Protein AF-0000000085036639 (afdb_homodimer)

Secondary structure (DSSP, 8-state):
--HHHHHHHHHHT-TT------EEE--SSSHHHHHHHHHHHHTTS--EEEEEGGGS-TT-PPP-TT-EEEEE-TTS-EEEEEEEEEEEEEEGGG--HHHHHHH--TT--HHHHHHHHHHHHHHHHHHTT----TTPEEEEEEEEE--/--HHHHHHHHHHT-TT------EEE--SSSHHHHHHHHHHHHTTS--EEEEEGGGS-TT-PPP-TT-EEEEE-TTS-EEEEEEEEEEEEEEGGG--HHHHHHH--TT--HHHHHHHHHHHHHHHHHHTT----TTPEEEEEEEEE--

Solvent-accessible surface area (backbone atoms only — not comparable to full-atom values): 16048 Å² total; per-residue (Å²): 117,54,59,69,60,50,51,52,56,49,37,69,78,34,74,87,57,77,74,89,71,64,48,73,52,56,51,70,91,45,53,72,44,5,39,52,47,36,50,33,29,65,74,60,48,24,32,31,52,74,48,55,56,86,74,52,55,94,83,53,79,75,88,50,66,70,42,35,33,35,33,13,30,60,85,64,36,64,74,42,42,32,33,29,68,39,68,49,74,40,33,53,74,64,61,45,52,66,52,28,34,32,34,38,50,91,90,28,37,40,69,60,44,50,55,55,46,48,55,51,43,39,52,53,25,45,76,70,72,43,79,65,57,63,65,44,50,26,37,35,36,33,38,43,66,62,128,118,54,60,68,61,49,50,52,55,51,37,70,78,33,74,86,58,78,73,87,71,65,47,74,50,55,50,69,92,46,54,71,43,5,40,52,47,36,50,32,29,65,74,61,50,24,31,31,49,75,48,54,56,86,74,52,56,95,84,54,78,73,86,51,65,71,39,35,35,35,34,14,30,61,86,63,37,67,71,44,40,31,33,29,69,39,69,50,75,40,35,53,75,63,62,46,52,66,53,26,35,33,35,37,50,92,89,29,37,40,70,59,45,50,56,56,47,48,57,50,43,38,51,54,25,46,77,70,73,43,78,66,56,62,64,44,49,25,37,37,36,33,37,44,68,64,129

Structure (mmCIF, N/CA/C/O backbone):
data_AF-0000000085036639-model_v1
#
loop_
_entity.id
_entity.type
_entity.pdbx_description
1 polymer 'ASCH domain-containing protein'
#
loop_
_atom_site.group_PDB
_atom_site.id
_atom_site.type_symbol
_atom_site.label_atom_id
_atom_site.label_alt_id
_atom_site.label_comp_id
_atom_site.label_asym_id
_atom_site.label_entity_id
_atom_site.label_seq_id
_atom_site.pdbx_PDB_ins_code
_atom_site.Cartn_x
_atom_site.Cartn_y
_atom_site.Cartn_z
_atom_site.occupancy
_atom_site.B_iso_or_equiv
_atom_site.auth_seq_id
_atom_site.auth_comp_id
_atom_site.auth_asym_id
_atom_site.auth_atom_id
_atom_site.pdbx_PDB_model_num
ATOM 1 N N . MET A 1 1 ? 19.547 -18.984 -16.328 1 89.81 1 MET A N 1
ATOM 2 C CA . MET A 1 1 ? 19.891 -19.453 -14.984 1 89.81 1 MET A CA 1
ATOM 3 C C . MET A 1 1 ? 18.672 -20.094 -14.312 1 89.81 1 MET A C 1
ATOM 5 O O . MET A 1 1 ? 17.562 -19.594 -14.43 1 89.81 1 MET A O 1
ATOM 9 N N . ASP A 1 2 ? 18.891 -21.203 -13.664 1 95.88 2 ASP A N 1
ATOM 10 C CA . ASP A 1 2 ? 17.734 -21.859 -13.062 1 95.88 2 ASP A CA 1
ATOM 11 C C . ASP A 1 2 ? 17.391 -21.25 -11.703 1 95.88 2 ASP A C 1
ATOM 13 O O . ASP A 1 2 ? 18.219 -20.562 -11.102 1 95.88 2 ASP A O 1
ATOM 17 N N . VAL A 1 3 ? 16.234 -21.516 -11.227 1 98.06 3 VAL A N 1
ATOM 18 C CA . VAL A 1 3 ? 15.672 -20.859 -10.047 1 98.06 3 VAL A CA 1
ATOM 19 C C . VAL A 1 3 ? 16.547 -21.156 -8.828 1 98.06 3 VAL A C 1
ATOM 21 O O . VAL A 1 3 ? 16.859 -20.25 -8.047 1 98.06 3 VAL A O 1
ATOM 24 N N . LYS A 1 4 ? 16.984 -22.344 -8.648 1 97.75 4 LYS A N 1
ATOM 25 C CA . LYS A 1 4 ? 17.812 -22.734 -7.504 1 97.75 4 LYS A CA 1
ATOM 26 C C . LYS A 1 4 ? 19.141 -21.984 -7.492 1 97.75 4 LYS A C 1
ATOM 28 O O . LYS A 1 4 ? 19.562 -21.469 -6.453 1 97.75 4 LYS A O 1
ATOM 33 N N . THR A 1 5 ? 19.766 -22 -8.602 1 97.81 5 THR A N 1
ATOM 34 C CA . THR A 1 5 ? 21.031 -21.266 -8.734 1 97.81 5 THR A CA 1
ATOM 35 C C . THR A 1 5 ? 20.828 -19.781 -8.469 1 97.81 5 THR A C 1
ATOM 37 O O . THR A 1 5 ? 21.641 -19.141 -7.801 1 97.81 5 THR A O 1
ATOM 40 N N . TYR A 1 6 ? 19.766 -19.25 -9.047 1 98.5 6 TYR A N 1
ATOM 41 C CA . TYR A 1 6 ? 19.422 -17.859 -8.828 1 98.5 6 TYR A CA 1
ATOM 42 C C . TYR A 1 6 ? 19.266 -17.547 -7.344 1 98.5 6 TYR A C 1
ATOM 44 O O . TYR A 1 6 ? 19.781 -16.547 -6.848 1 98.5 6 TYR A O 1
ATOM 52 N N . TRP A 1 7 ? 18.547 -18.406 -6.617 1 98.31 7 TRP A N 1
ATOM 53 C CA . TRP A 1 7 ? 18.297 -18.234 -5.191 1 98.31 7 TRP A CA 1
ATOM 54 C C . TRP A 1 7 ? 19.609 -18.25 -4.406 1 98.31 7 TRP A C 1
ATOM 56 O O . TRP A 1 7 ? 19.812 -17.422 -3.521 1 98.31 7 TRP A O 1
ATOM 66 N N . GLN A 1 8 ? 20.469 -19.141 -4.754 1 97.38 8 GLN A N 1
ATOM 67 C CA . GLN A 1 8 ? 21.75 -19.234 -4.066 1 97.38 8 GLN A CA 1
ATOM 68 C C . GLN A 1 8 ? 22.594 -17.984 -4.273 1 97.38 8 GLN A C 1
ATOM 70 O O . GLN A 1 8 ? 23.219 -17.484 -3.334 1 97.38 8 GLN A O 1
ATOM 75 N N . HIS A 1 9 ? 22.609 -17.562 -5.496 1 97.56 9 HIS A N 1
ATOM 76 C CA . HIS A 1 9 ? 23.328 -16.328 -5.793 1 97.56 9 HIS A CA 1
ATOM 77 C C . HIS A 1 9 ? 22.719 -15.148 -5.047 1 97.56 9 HIS A C 1
ATOM 79 O O . HIS A 1 9 ? 23.453 -14.312 -4.504 1 97.56 9 HIS A O 1
ATOM 85 N N . PHE A 1 10 ? 21.453 -15.125 -5.078 1 98.38 10 PHE A N 1
ATOM 86 C CA . PHE A 1 10 ? 20.75 -14.047 -4.395 1 98.38 10 PHE A CA 1
ATOM 87 C C . PHE A 1 10 ? 21.109 -14.023 -2.914 1 98.38 10 PHE A C 1
ATOM 89 O O . PHE A 1 10 ? 21.453 -12.969 -2.371 1 98.38 10 PHE A O 1
ATOM 96 N N . LYS A 1 11 ? 21.016 -15.156 -2.23 1 98 11 LYS A N 1
ATOM 97 C CA . LYS A 1 11 ? 21.328 -15.266 -0.807 1 98 11 LYS A CA 1
ATOM 98 C C . LYS A 1 11 ? 22.766 -14.891 -0.522 1 98 11 LYS A C 1
ATOM 100 O O . LYS A 1 11 ? 23.078 -14.328 0.531 1 98 11 LYS A O 1
ATOM 105 N N . ALA A 1 12 ? 23.641 -15.219 -1.418 1 97.56 12 ALA A N 1
ATOM 106 C CA . ALA A 1 12 ? 25.047 -14.875 -1.241 1 97.56 12 ALA A CA 1
ATOM 107 C C . ALA A 1 12 ? 25.234 -13.367 -1.118 1 97.56 12 ALA A C 1
ATOM 109 O O . ALA A 1 12 ? 26.141 -12.898 -0.423 1 97.56 12 ALA A O 1
ATOM 110 N N . HIS A 1 13 ? 24.375 -12.609 -1.765 1 97.75 13 HIS A N 1
ATOM 111 C CA . HIS A 1 13 ? 24.453 -11.148 -1.735 1 97.75 13 HIS A CA 1
ATOM 112 C C . HIS A 1 13 ? 23.562 -10.57 -0.65 1 97.75 13 HIS A C 1
ATOM 114 O O . HIS A 1 13 ? 23.516 -9.352 -0.467 1 97.75 13 HIS A O 1
ATOM 120 N N . HIS A 1 14 ? 22.844 -11.453 0.025 1 98.25 14 HIS A N 1
ATOM 121 C CA . HIS A 1 14 ? 21.969 -11.078 1.134 1 98.25 14 HIS A CA 1
ATOM 122 C C . HIS A 1 14 ? 22.188 -11.984 2.338 1 98.25 14 HIS A C 1
ATOM 124 O O . HIS A 1 14 ? 21.297 -12.742 2.725 1 98.25 14 HIS A O 1
ATOM 130 N N . PRO A 1 15 ? 23.297 -11.828 2.996 1 97.12 15 PRO A N 1
ATOM 131 C CA . PRO A 1 15 ? 23.672 -12.766 4.062 1 97.12 15 PRO A CA 1
ATOM 132 C C . PRO A 1 15 ? 22.703 -12.734 5.238 1 97.12 15 PRO A C 1
ATOM 134 O O . PRO A 1 15 ? 22.688 -13.656 6.059 1 97.12 15 PRO A O 1
ATOM 137 N N . GLU A 1 16 ? 21.875 -11.688 5.305 1 96.94 16 GLU A N 1
ATOM 138 C CA . GLU A 1 16 ? 20.875 -11.594 6.375 1 96.94 16 GLU A CA 1
ATOM 139 C C . GLU A 1 16 ? 19.766 -12.617 6.176 1 96.94 16 GLU A C 1
ATOM 141 O O . GLU A 1 16 ? 19.016 -12.922 7.117 1 96.94 16 GLU A O 1
ATOM 146 N N . ILE A 1 17 ? 19.609 -13.102 4.969 1 98.06 17 ILE A N 1
ATOM 147 C CA . ILE A 1 17 ? 18.609 -14.117 4.68 1 98.06 17 ILE A CA 1
ATOM 148 C C . ILE A 1 17 ? 19.156 -15.5 5.016 1 98.06 17 ILE A C 1
ATOM 150 O O . ILE A 1 17 ? 20.016 -16.016 4.305 1 98.06 17 ILE A O 1
ATOM 154 N N . THR A 1 18 ? 18.594 -16.094 6.047 1 97.06 18 THR A N 1
ATOM 155 C CA . THR A 1 18 ? 19.172 -17.328 6.543 1 97.06 18 THR A CA 1
ATOM 156 C C . THR A 1 18 ? 18.297 -18.531 6.172 1 97.06 18 THR A C 1
ATOM 158 O O . THR A 1 18 ? 18.75 -19.672 6.246 1 97.06 18 THR A O 1
ATOM 161 N N . THR A 1 19 ? 17.078 -18.266 5.84 1 97.88 19 THR A N 1
ATOM 162 C CA . THR A 1 19 ? 16.172 -19.359 5.484 1 97.88 19 THR A CA 1
ATOM 163 C C . THR A 1 19 ? 16.516 -19.906 4.102 1 97.88 19 THR A C 1
ATOM 165 O O . THR A 1 19 ? 17.016 -19.188 3.242 1 97.88 19 THR A O 1
ATOM 168 N N . ASP A 1 20 ? 16.141 -21.172 3.857 1 96.56 20 ASP A N 1
ATOM 169 C CA . ASP A 1 20 ? 16.266 -21.781 2.535 1 96.56 20 ASP A CA 1
ATOM 170 C C . ASP A 1 20 ? 14.891 -21.906 1.868 1 96.56 20 ASP A C 1
ATOM 172 O O . ASP A 1 20 ? 14.789 -22.406 0.741 1 96.56 20 ASP A O 1
ATOM 176 N N . HIS A 1 21 ? 13.914 -21.469 2.625 1 97.62 21 HIS A N 1
ATOM 177 C CA . HIS A 1 21 ? 12.555 -21.578 2.09 1 97.62 21 HIS A CA 1
ATOM 178 C C . HIS A 1 21 ? 12.258 -20.422 1.138 1 97.62 21 HIS A C 1
ATOM 180 O O . HIS A 1 21 ? 12.562 -19.266 1.437 1 97.62 21 HIS A O 1
ATOM 186 N N . TYR A 1 22 ? 11.758 -20.703 0.004 1 98.25 22 TYR A N 1
ATOM 187 C CA . TYR A 1 22 ? 11.219 -19.766 -0.958 1 98.25 22 TYR A CA 1
ATOM 188 C C . TYR A 1 22 ? 10.102 -20.391 -1.785 1 98.25 22 TYR A C 1
ATOM 190 O O . TYR A 1 22 ? 10.008 -21.625 -1.864 1 98.25 22 TYR A O 1
ATOM 198 N N . ASP A 1 23 ? 9.242 -19.609 -2.279 1 98.06 23 ASP A N 1
ATOM 199 C CA . ASP A 1 23 ? 8.328 -20.016 -3.346 1 98.06 23 ASP A CA 1
ATOM 200 C C . ASP A 1 23 ? 8.719 -19.375 -4.676 1 98.06 23 ASP A C 1
ATOM 202 O O . ASP A 1 23 ? 9.398 -18.359 -4.703 1 98.06 23 ASP A O 1
ATOM 206 N N . ALA A 1 24 ? 8.422 -20.031 -5.77 1 98.5 24 ALA A N 1
ATOM 207 C CA . ALA A 1 24 ? 8.727 -19.516 -7.098 1 98.5 24 ALA A CA 1
ATOM 208 C C . ALA A 1 24 ? 7.527 -19.641 -8.031 1 98.5 24 ALA A C 1
ATOM 210 O O . ALA A 1 24 ? 6.945 -20.719 -8.156 1 98.5 24 ALA A O 1
ATOM 211 N N . TYR A 1 25 ? 7.145 -18.547 -8.609 1 98.19 25 TYR A N 1
ATOM 212 C CA . TYR A 1 25 ? 5.969 -18.578 -9.477 1 98.19 25 TYR A CA 1
ATOM 213 C C . TYR A 1 25 ? 5.93 -17.375 -10.391 1 98.19 25 TYR A C 1
ATOM 215 O O . TYR A 1 25 ? 6.641 -16.391 -10.164 1 98.19 25 TYR A O 1
ATOM 223 N N . ALA A 1 26 ? 5.164 -17.453 -11.469 1 98.06 26 ALA A N 1
ATOM 224 C CA . ALA A 1 26 ? 4.859 -16.344 -12.359 1 98.06 26 ALA A CA 1
ATOM 225 C C . ALA A 1 26 ? 3.439 -15.836 -12.141 1 98.06 26 ALA A C 1
ATOM 227 O O . ALA A 1 26 ? 2.527 -16.625 -11.875 1 98.06 26 ALA A O 1
ATOM 228 N N . PHE A 1 27 ? 3.275 -14.555 -12.242 1 97.56 27 PHE A N 1
ATOM 229 C CA . PHE A 1 27 ? 1.945 -13.961 -12.242 1 97.56 27 PHE A CA 1
ATOM 230 C C . PHE A 1 27 ? 1.32 -14.023 -13.625 1 97.56 27 PHE A C 1
ATOM 232 O O . PHE A 1 27 ? 2.029 -14.148 -14.625 1 97.56 27 PHE A O 1
ATOM 239 N N . GLY A 1 28 ? 0.025 -13.844 -13.648 1 91.25 28 GLY A N 1
ATOM 240 C CA . GLY A 1 28 ? -0.667 -13.703 -14.914 1 91.25 28 GLY A CA 1
ATOM 241 C C . GLY A 1 28 ? -1.209 -15.016 -15.445 1 91.25 28 GLY A C 1
ATOM 242 O O . GLY A 1 28 ? -0.867 -16.094 -14.938 1 91.25 28 GLY A O 1
ATOM 243 N N . SER A 1 29 ? -2.025 -14.945 -16.547 1 86.62 29 SER A N 1
ATOM 244 C CA . SER A 1 29 ? -2.693 -16.109 -17.125 1 86.62 29 SER A CA 1
ATOM 245 C C . SER A 1 29 ? -2.172 -16.406 -18.531 1 86.62 29 SER A C 1
ATOM 247 O O . SER A 1 29 ? -2.643 -17.328 -19.188 1 86.62 29 SER A O 1
ATOM 249 N N . SER A 1 30 ? -1.299 -15.578 -19.016 1 88.62 30 SER A N 1
ATOM 250 C CA . SER A 1 30 ? -0.67 -15.742 -20.328 1 88.62 30 SER A CA 1
ATOM 251 C C . SER A 1 30 ? 0.807 -15.367 -20.281 1 88.62 30 SER A C 1
ATOM 253 O O . SER A 1 30 ? 1.265 -14.742 -19.328 1 88.62 30 SER A O 1
ATOM 255 N N . ASP A 1 31 ? 1.486 -15.742 -21.344 1 90.25 31 ASP A N 1
ATOM 256 C CA . ASP A 1 31 ? 2.902 -15.398 -21.422 1 90.25 31 ASP A CA 1
ATOM 257 C C . ASP A 1 31 ? 3.102 -13.883 -21.406 1 90.25 31 ASP A C 1
ATOM 259 O O . ASP A 1 31 ? 3.98 -13.367 -20.703 1 90.25 31 ASP A O 1
ATOM 263 N N . ALA A 1 32 ? 2.311 -13.281 -22.234 1 90.19 32 ALA A N 1
ATOM 264 C CA . ALA A 1 32 ? 2.434 -11.828 -22.328 1 90.19 32 ALA A CA 1
ATOM 265 C C . ALA A 1 32 ? 2.174 -11.164 -20.984 1 90.19 32 ALA A C 1
ATOM 267 O O . ALA A 1 32 ? 2.904 -10.25 -20.578 1 90.19 32 ALA A O 1
ATOM 268 N N . THR A 1 33 ? 1.268 -11.578 -20.281 1 94.75 33 THR A N 1
ATOM 269 C CA . THR A 1 33 ? 0.946 -10.969 -19 1 94.75 33 THR A CA 1
ATOM 270 C C . THR A 1 33 ? 1.99 -11.336 -17.953 1 94.75 33 THR A C 1
ATOM 272 O O . THR A 1 33 ? 2.289 -10.531 -17.062 1 94.75 33 THR A O 1
ATOM 275 N N . ALA A 1 34 ? 2.523 -12.547 -18.125 1 96.94 34 ALA A N 1
ATOM 276 C CA . ALA A 1 34 ? 3.537 -12.969 -17.156 1 96.94 34 ALA A CA 1
ATOM 277 C C . ALA A 1 34 ? 4.754 -12.055 -17.203 1 96.94 34 ALA A C 1
ATOM 279 O O . ALA A 1 34 ? 5.246 -11.617 -16.156 1 96.94 34 ALA A O 1
ATOM 280 N N . ASP A 1 35 ? 5.266 -11.75 -18.328 1 97.75 35 ASP A N 1
ATOM 281 C CA . ASP A 1 35 ? 6.418 -10.867 -18.5 1 97.75 35 ASP A CA 1
ATOM 282 C C . ASP A 1 35 ? 6.125 -9.469 -17.969 1 97.75 35 ASP A C 1
ATOM 284 O O . ASP A 1 35 ? 6.934 -8.891 -17.25 1 97.75 35 ASP A O 1
ATOM 288 N N . LEU A 1 36 ? 4.992 -8.969 -18.391 1 98 36 LEU A N 1
ATOM 289 C CA . LEU A 1 36 ? 4.605 -7.625 -17.969 1 98 36 LEU A CA 1
ATOM 290 C C . LEU A 1 36 ? 4.5 -7.539 -16.438 1 98 36 LEU A C 1
ATOM 292 O O . LEU A 1 36 ? 5.039 -6.617 -15.828 1 98 36 LEU A O 1
ATOM 296 N N . LEU A 1 37 ? 3.838 -8.484 -15.828 1 98.56 37 LEU A N 1
ATOM 297 C CA . LEU A 1 37 ? 3.605 -8.43 -14.391 1 98.56 37 LEU A CA 1
ATOM 298 C C . LEU A 1 37 ? 4.902 -8.648 -13.617 1 98.56 37 LEU A C 1
ATOM 300 O O . LEU A 1 37 ? 5.113 -8.031 -12.57 1 98.56 37 LEU A O 1
ATOM 304 N N . ALA A 1 38 ? 5.754 -9.492 -14.117 1 98.62 38 ALA A N 1
ATOM 305 C CA . ALA A 1 38 ? 7.066 -9.656 -13.5 1 98.62 38 ALA A CA 1
ATOM 306 C C . ALA A 1 38 ? 7.844 -8.336 -13.516 1 98.62 38 ALA A C 1
ATOM 308 O O . ALA A 1 38 ? 8.5 -7.984 -12.531 1 98.62 38 ALA A O 1
ATOM 309 N N . HIS A 1 39 ? 7.77 -7.625 -14.602 1 98.44 39 HIS A N 1
ATOM 310 C CA . HIS A 1 39 ? 8.43 -6.328 -14.719 1 98.44 39 HIS A CA 1
ATOM 311 C C . HIS A 1 39 ? 7.852 -5.324 -13.727 1 98.44 39 HIS A C 1
ATOM 313 O O . HIS A 1 39 ? 8.602 -4.605 -13.062 1 98.44 39 HIS A O 1
ATOM 319 N N . LEU A 1 40 ? 6.523 -5.305 -13.609 1 98.62 40 LEU A N 1
ATOM 320 C CA . LEU A 1 40 ? 5.863 -4.379 -12.695 1 98.62 40 LEU A CA 1
ATOM 321 C C . LEU A 1 40 ? 6.266 -4.66 -11.25 1 98.62 40 LEU A C 1
ATOM 323 O O . LEU A 1 4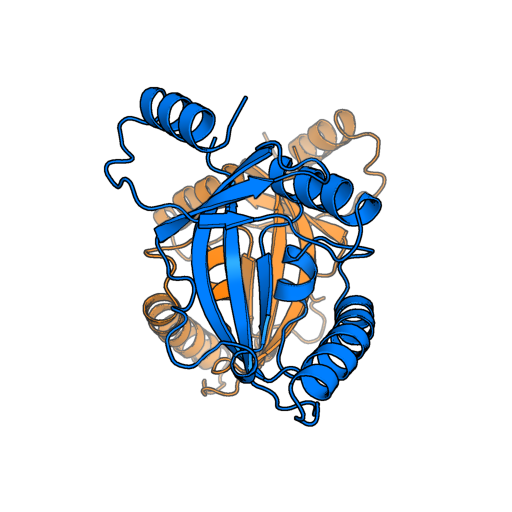0 ? 6.395 -3.736 -10.445 1 98.62 40 LEU A O 1
ATOM 327 N N . VAL A 1 41 ? 6.426 -5.938 -10.906 1 98.81 41 VAL A N 1
ATOM 328 C CA . VAL A 1 41 ? 6.906 -6.293 -9.578 1 98.81 41 VAL A CA 1
ATOM 329 C C . VAL A 1 41 ? 8.336 -5.801 -9.391 1 98.81 41 VAL A C 1
ATOM 331 O O . VAL A 1 41 ? 8.664 -5.172 -8.383 1 98.81 41 VAL A O 1
ATOM 334 N N . LYS A 1 42 ? 9.164 -6.035 -10.367 1 98.75 42 LYS A N 1
ATOM 335 C CA . LYS A 1 42 ? 10.586 -5.723 -10.289 1 98.75 42 LYS A CA 1
ATOM 336 C C . LYS A 1 42 ? 10.805 -4.23 -10.062 1 98.75 42 LYS A C 1
ATOM 338 O O . LYS A 1 42 ? 11.688 -3.842 -9.289 1 98.75 42 LYS A O 1
ATOM 343 N N . ILE A 1 43 ? 10 -3.418 -10.68 1 97.88 43 ILE A N 1
ATOM 344 C CA . ILE A 1 43 ? 10.234 -1.981 -10.602 1 97.88 43 ILE A CA 1
ATOM 345 C C . ILE A 1 43 ? 9.477 -1.401 -9.406 1 97.88 43 ILE A C 1
ATOM 347 O O . ILE A 1 43 ? 9.5 -0.189 -9.18 1 97.88 43 ILE A O 1
ATOM 351 N N . GLY A 1 44 ? 8.773 -2.232 -8.703 1 97.75 44 GLY A N 1
ATOM 352 C CA . GLY A 1 44 ? 8.141 -1.798 -7.469 1 97.75 44 GLY A CA 1
ATOM 353 C C . GLY A 1 44 ? 6.762 -1.207 -7.68 1 97.75 44 GLY A C 1
ATOM 354 O O . GLY A 1 44 ? 6.223 -0.54 -6.793 1 97.75 44 GLY A O 1
ATOM 355 N N . GLN A 1 45 ? 6.234 -1.341 -8.852 1 98.06 45 GLN A N 1
ATOM 356 C CA . GLN A 1 45 ? 4.883 -0.852 -9.109 1 98.06 45 GLN A CA 1
ATOM 357 C C . GLN A 1 45 ? 3.834 -1.836 -8.594 1 98.06 45 GLN A C 1
ATOM 359 O O . GLN A 1 45 ? 2.85 -1.435 -7.977 1 98.06 45 GLN A O 1
ATOM 364 N N . LYS A 1 46 ? 3.922 -3.105 -9.008 1 98.75 46 LYS A N 1
ATOM 365 C CA . LYS A 1 46 ? 3.072 -4.141 -8.422 1 98.75 46 LYS A CA 1
ATOM 366 C C . LYS A 1 46 ? 3.641 -4.641 -7.102 1 98.75 46 LYS A C 1
ATOM 368 O O . LYS A 1 46 ? 4.711 -5.258 -7.07 1 98.75 46 LYS A O 1
ATOM 373 N N . THR A 1 47 ? 2.961 -4.395 -6.004 1 98.88 47 THR A N 1
ATOM 374 C CA . THR A 1 47 ? 3.457 -4.75 -4.68 1 98.88 47 THR A CA 1
ATOM 375 C C . THR A 1 47 ? 2.391 -5.504 -3.889 1 98.88 47 THR A C 1
ATOM 377 O O . THR A 1 47 ? 2.508 -5.66 -2.672 1 98.88 47 THR A O 1
ATOM 380 N N . ALA A 1 48 ? 1.326 -5.914 -4.473 1 98.88 48 ALA A N 1
ATOM 381 C CA . ALA A 1 48 ? 0.262 -6.684 -3.834 1 98.88 48 ALA A CA 1
ATOM 382 C C . ALA A 1 48 ? -0.327 -7.711 -4.801 1 98.88 48 ALA A C 1
ATOM 384 O O . ALA A 1 48 ? -0.089 -7.641 -6.008 1 98.88 48 ALA A O 1
ATOM 385 N N . THR A 1 49 ? -0.98 -8.688 -4.27 1 98.81 49 THR A N 1
ATOM 386 C CA . THR A 1 49 ? -1.676 -9.688 -5.074 1 98.81 49 THR A CA 1
ATOM 387 C C . THR A 1 49 ? -2.828 -10.305 -4.285 1 98.81 49 THR A C 1
ATOM 389 O O . THR A 1 49 ? -2.922 -10.125 -3.07 1 98.81 49 THR A O 1
ATOM 392 N N . THR A 1 50 ? -3.746 -10.891 -4.953 1 98.69 50 THR A N 1
ATOM 393 C CA . THR A 1 50 ? -4.945 -11.461 -4.344 1 98.69 50 THR A CA 1
ATOM 394 C C . THR A 1 50 ? -5.191 -12.875 -4.859 1 98.69 50 THR A C 1
ATOM 396 O O . THR A 1 50 ? -5.105 -13.125 -6.062 1 98.69 50 THR A O 1
ATOM 399 N N . SER A 1 51 ? -5.379 -13.812 -4.012 1 98.12 51 SER A N 1
ATOM 400 C CA . SER A 1 51 ? -5.855 -15.148 -4.34 1 98.12 51 SER A CA 1
ATOM 401 C C . SER A 1 51 ? -7.16 -15.469 -3.611 1 98.12 51 SER A C 1
ATOM 403 O O . SER A 1 51 ? -7.605 -14.695 -2.76 1 98.12 51 SER A O 1
ATOM 405 N N . GLY A 1 52 ? -7.887 -16.469 -4.031 1 98.19 52 GLY A N 1
ATOM 406 C CA . GLY A 1 52 ? -9.102 -16.906 -3.357 1 98.19 52 GLY A CA 1
ATOM 407 C C . GLY A 1 52 ? -8.852 -17.969 -2.318 1 98.19 52 GLY A C 1
ATOM 408 O O . GLY A 1 52 ? -8.297 -19.031 -2.631 1 98.19 52 GLY A O 1
ATOM 409 N N . VAL A 1 53 ? -9.289 -17.734 -1.073 1 98.5 53 VAL A N 1
ATOM 410 C CA . VAL A 1 53 ? -9.055 -18.656 0.041 1 98.5 53 VAL A CA 1
ATOM 411 C C . VAL A 1 53 ? -9.625 -20.031 -0.286 1 98.5 53 VAL A C 1
ATOM 413 O O . VAL A 1 53 ? -8.984 -21.047 -0.047 1 98.5 53 VAL A O 1
ATOM 416 N N . GLU A 1 54 ? -10.758 -20.047 -0.87 1 97.94 54 GLU A N 1
ATOM 417 C CA . GLU A 1 54 ? -11.508 -21.281 -1.089 1 97.94 54 GLU A CA 1
ATOM 418 C C . GLU A 1 54 ? -10.953 -22.062 -2.281 1 97.94 54 GLU A C 1
ATOM 420 O O . GLU A 1 54 ? -11.391 -23.172 -2.557 1 97.94 54 GLU A O 1
ATOM 425 N N . LEU A 1 55 ? -10.016 -21.484 -2.961 1 97.5 55 LEU A N 1
ATOM 426 C CA . LEU A 1 55 ? -9.43 -22.125 -4.133 1 97.5 55 LEU A CA 1
ATOM 427 C C . LEU A 1 55 ? -8.156 -22.875 -3.76 1 97.5 55 LEU A C 1
ATOM 429 O O . LEU A 1 55 ? -7.578 -23.578 -4.594 1 97.5 55 LEU A O 1
ATOM 433 N N . TYR A 1 56 ? -7.664 -22.734 -2.514 1 96.94 56 TYR A N 1
ATOM 434 C CA . TYR A 1 56 ? -6.527 -23.516 -2.031 1 96.94 56 TYR A CA 1
ATOM 435 C C . TYR A 1 56 ? -6.926 -24.953 -1.753 1 96.94 56 TYR A C 1
ATOM 437 O O . TYR A 1 56 ? -8.016 -25.219 -1.234 1 96.94 56 TYR A O 1
ATOM 445 N N . GLU A 1 57 ? -6.023 -25.797 -2.061 1 94.38 57 GLU A N 1
ATOM 446 C CA . GLU A 1 57 ? -6.227 -27.188 -1.664 1 94.38 57 GLU A CA 1
ATOM 447 C C . GLU A 1 57 ? -6.105 -27.344 -0.152 1 94.38 57 GLU A C 1
ATOM 449 O O . GLU A 1 57 ? -5.438 -26.547 0.514 1 94.38 57 GLU A O 1
ATOM 454 N N . ALA A 1 58 ? -6.664 -28.422 0.433 1 92.44 58 ALA A N 1
ATOM 455 C CA . ALA A 1 58 ? -6.719 -28.656 1.872 1 92.44 58 ALA A CA 1
ATOM 456 C C . ALA A 1 58 ? -5.32 -28.672 2.482 1 92.44 58 ALA A C 1
ATOM 458 O O . ALA A 1 58 ? -5.113 -28.141 3.578 1 92.44 58 ALA A O 1
ATOM 459 N N . ASP A 1 59 ? -4.34 -29.094 1.826 1 94.44 59 ASP A N 1
ATOM 460 C CA . ASP A 1 59 ? -2.996 -29.234 2.383 1 94.44 59 ASP A CA 1
ATOM 461 C C . ASP A 1 59 ? -2.053 -28.172 1.813 1 94.44 59 ASP A C 1
ATOM 463 O O . ASP A 1 59 ? -0.861 -28.156 2.127 1 94.44 59 ASP A O 1
ATOM 467 N N . GLU A 1 60 ? -2.588 -27.281 1.04 1 95.31 60 GLU A N 1
ATOM 468 C CA . GLU A 1 60 ? -1.763 -26.234 0.454 1 95.31 60 GLU A CA 1
ATOM 469 C C . GLU A 1 60 ? -1.552 -25.078 1.437 1 95.31 60 GLU A C 1
ATOM 471 O O . GLU A 1 60 ? -2.516 -24.469 1.908 1 95.31 60 GLU A O 1
ATOM 476 N N . PRO A 1 61 ? -0.357 -24.938 1.814 1 95.94 61 PRO A N 1
ATOM 477 C CA . PRO A 1 61 ? -0.119 -23.828 2.756 1 95.94 61 PRO A CA 1
ATOM 478 C C . PRO A 1 61 ? -0.404 -22.469 2.146 1 95.94 61 PRO A C 1
ATOM 480 O O . PRO A 1 61 ? -0.143 -22.25 0.961 1 95.94 61 PRO A O 1
ATOM 483 N N . PHE A 1 62 ? -0.973 -21.531 2.984 1 97.88 62 PHE A N 1
ATOM 484 C CA . PHE A 1 62 ? -1.114 -20.141 2.566 1 97.88 62 PHE A CA 1
ATOM 485 C C . PHE A 1 62 ? 0.229 -19.438 2.609 1 97.88 62 PHE A C 1
ATOM 487 O O . PHE A 1 62 ? 1.09 -19.766 3.428 1 97.88 62 PHE A O 1
ATOM 494 N N . PRO A 1 63 ? 0.401 -18.469 1.685 1 98.12 63 PRO A N 1
ATOM 495 C CA . PRO A 1 63 ? 1.532 -17.547 1.89 1 98.12 63 PRO A CA 1
ATOM 496 C C . PRO A 1 63 ? 1.551 -16.938 3.287 1 98.12 63 PRO A C 1
ATOM 498 O O . PRO A 1 63 ? 0.514 -16.875 3.953 1 98.12 63 PRO A O 1
ATOM 501 N N . PHE A 1 64 ? 2.727 -16.5 3.75 1 98.44 64 PHE A N 1
ATOM 502 C CA . PHE A 1 64 ? 2.824 -15.992 5.113 1 98.44 64 PHE A CA 1
ATOM 503 C C . PHE A 1 64 ? 3.807 -14.836 5.188 1 98.44 64 PHE A C 1
ATOM 505 O O . PHE A 1 64 ? 4.664 -14.68 4.316 1 98.44 64 PHE A O 1
ATOM 512 N N . VAL A 1 65 ? 3.652 -14.031 6.16 1 98.56 65 VAL A N 1
ATOM 513 C CA . VAL A 1 65 ? 4.527 -12.883 6.379 1 98.56 65 VAL A CA 1
ATOM 514 C C . VAL A 1 65 ? 5.969 -13.359 6.555 1 98.56 65 VAL A C 1
ATOM 516 O O . VAL A 1 65 ? 6.234 -14.281 7.332 1 98.56 65 VAL A O 1
ATOM 519 N N . GLY A 1 66 ? 6.902 -12.781 5.832 1 98.44 66 GLY A N 1
ATOM 520 C CA . GLY A 1 66 ? 8.312 -13.133 5.891 1 98.44 66 GLY A CA 1
ATOM 521 C C . GLY A 1 66 ? 8.734 -14.078 4.789 1 98.44 66 GLY A C 1
ATOM 522 O O . GLY A 1 66 ? 9.93 -14.312 4.59 1 98.44 66 GLY A O 1
ATOM 523 N N . GLU A 1 67 ? 7.754 -14.633 4.066 1 98.62 67 GLU A N 1
ATOM 524 C CA . GLU A 1 67 ? 8.062 -15.586 3.01 1 98.62 67 GLU A CA 1
ATOM 525 C C . GLU A 1 67 ? 8.758 -14.906 1.834 1 98.62 67 GLU A C 1
ATOM 527 O O . GLU A 1 67 ? 8.359 -13.82 1.415 1 98.62 67 GLU A O 1
ATOM 532 N N . TYR A 1 68 ? 9.828 -15.508 1.339 1 98.88 68 TYR A N 1
ATOM 533 C CA . TYR A 1 68 ? 10.5 -15.047 0.13 1 98.88 68 TYR A CA 1
ATOM 534 C C . TYR A 1 68 ? 9.93 -15.727 -1.107 1 98.88 68 TYR A C 1
ATOM 536 O O . TYR A 1 68 ? 9.633 -16.922 -1.081 1 98.88 68 TYR A O 1
ATOM 544 N N . ASN A 1 69 ? 9.734 -14.977 -2.135 1 98.88 69 ASN A N 1
ATOM 545 C CA . ASN A 1 69 ? 9.195 -15.445 -3.406 1 98.88 69 ASN A CA 1
ATOM 546 C C . ASN A 1 69 ? 10.102 -15.062 -4.574 1 98.88 69 ASN A C 1
ATOM 548 O O . ASN A 1 69 ? 10.617 -13.945 -4.625 1 98.88 69 ASN A O 1
ATOM 552 N N . ILE A 1 70 ? 10.359 -15.953 -5.461 1 98.88 70 ILE A N 1
ATOM 553 C CA . ILE A 1 70 ? 11.039 -15.672 -6.719 1 98.88 70 ILE A CA 1
ATOM 554 C C . ILE A 1 70 ? 10.016 -15.5 -7.836 1 98.88 70 ILE A C 1
ATOM 556 O O . ILE A 1 70 ? 9.281 -16.438 -8.164 1 98.88 70 ILE A O 1
ATOM 560 N N . ILE A 1 71 ? 9.969 -14.344 -8.391 1 98.88 71 ILE A N 1
ATOM 561 C CA . ILE A 1 71 ? 9.023 -14.031 -9.469 1 98.88 71 ILE A CA 1
ATOM 562 C C . ILE A 1 71 ? 9.641 -14.422 -10.812 1 98.88 71 ILE A C 1
ATOM 564 O O . ILE A 1 71 ? 10.773 -14.039 -11.117 1 98.88 71 ILE A O 1
ATOM 568 N N . LEU A 1 72 ? 8.852 -15.156 -11.562 1 98.75 72 LEU A N 1
ATOM 569 C CA . LEU A 1 72 ? 9.344 -15.711 -12.82 1 98.75 72 LEU A CA 1
ATOM 570 C C . LEU A 1 72 ? 8.703 -15.008 -14.016 1 98.75 72 LEU A C 1
ATOM 572 O O . LEU A 1 72 ? 7.586 -14.5 -13.914 1 98.75 72 LEU A O 1
ATOM 576 N N . ASP A 1 73 ? 9.43 -14.977 -15.141 1 97.88 73 ASP A N 1
ATOM 577 C CA . ASP A 1 73 ? 8.844 -14.508 -16.391 1 97.88 73 ASP A CA 1
ATOM 578 C C . ASP A 1 73 ? 8.148 -15.648 -17.141 1 97.88 73 ASP A C 1
ATOM 580 O O . ASP A 1 73 ? 7.98 -16.734 -16.594 1 97.88 73 ASP A O 1
ATOM 584 N N . ALA A 1 74 ? 7.676 -15.383 -18.359 1 97.12 74 ALA A N 1
ATOM 585 C CA . ALA A 1 74 ? 6.891 -16.328 -19.156 1 97.12 74 ALA A CA 1
ATOM 586 C C . ALA A 1 74 ? 7.695 -17.578 -19.469 1 97.12 74 ALA A C 1
ATOM 588 O O . ALA A 1 74 ? 7.129 -18.656 -19.656 1 97.12 74 ALA A O 1
ATOM 589 N N . GLN A 1 75 ? 9.008 -17.547 -19.438 1 96.5 75 GLN A N 1
ATOM 590 C CA . GLN A 1 75 ? 9.867 -18.672 -19.797 1 96.5 75 GLN A CA 1
ATOM 591 C C . GLN A 1 75 ? 10.367 -19.391 -18.562 1 96.5 75 GLN A C 1
ATOM 593 O O . GLN A 1 75 ? 11.18 -20.328 -18.656 1 96.5 75 GLN A O 1
ATOM 598 N N . GLY A 1 76 ? 9.93 -18.969 -17.406 1 97.25 76 GLY A N 1
ATOM 599 C CA . GLY A 1 76 ? 10.328 -19.625 -16.172 1 97.25 76 GLY A CA 1
ATOM 600 C C . GLY A 1 76 ? 11.648 -19.109 -15.617 1 97.25 76 GLY A C 1
ATOM 601 O O . GLY A 1 76 ? 12.227 -19.719 -14.719 1 97.25 76 GLY A O 1
ATOM 602 N N . ASN A 1 77 ? 12.094 -18 -16.172 1 98 77 ASN A N 1
ATOM 603 C CA . ASN A 1 77 ? 13.32 -17.406 -15.656 1 98 77 ASN A CA 1
ATOM 604 C C . ASN A 1 77 ? 13.039 -16.484 -14.469 1 98 77 ASN A C 1
ATOM 606 O O . ASN A 1 77 ? 12.055 -15.742 -14.469 1 98 77 ASN A O 1
ATOM 610 N N . PRO A 1 78 ? 13.914 -16.578 -13.453 1 98.62 78 PRO A N 1
ATOM 611 C CA . PRO A 1 78 ? 13.742 -15.664 -12.32 1 98.62 78 PRO A CA 1
ATOM 612 C C . PRO A 1 78 ? 13.969 -14.203 -12.703 1 98.62 78 PRO A C 1
ATOM 614 O O . PRO A 1 78 ? 14.914 -13.891 -13.438 1 98.62 78 PRO A O 1
ATOM 617 N N . VAL A 1 79 ? 13.117 -13.312 -12.195 1 98.62 79 VAL A N 1
ATOM 618 C CA . VAL A 1 79 ? 13.18 -11.891 -12.531 1 98.62 79 VAL A CA 1
ATOM 619 C C . VAL A 1 79 ? 13.578 -11.086 -11.297 1 98.62 79 VAL A C 1
ATOM 621 O O . VAL A 1 79 ? 14.398 -10.172 -11.383 1 98.62 79 VAL A O 1
ATOM 624 N N . CYS A 1 80 ? 13.062 -11.398 -10.117 1 98.81 80 CYS A N 1
ATOM 625 C CA . CYS A 1 80 ? 13.359 -10.711 -8.867 1 98.81 80 CYS A CA 1
ATOM 626 C C . CYS A 1 80 ? 12.891 -11.523 -7.672 1 98.81 80 CYS A C 1
ATOM 628 O O . CYS A 1 80 ? 12.234 -12.555 -7.832 1 98.81 80 CYS A O 1
ATOM 630 N N . VAL A 1 81 ? 13.32 -11.156 -6.488 1 98.88 81 VAL A N 1
ATOM 631 C CA . VAL A 1 81 ? 12.906 -11.75 -5.223 1 98.88 81 VAL A CA 1
ATOM 632 C C . VAL A 1 81 ? 12.055 -10.758 -4.438 1 98.88 81 VAL A C 1
ATOM 634 O O . VAL A 1 81 ? 12.398 -9.578 -4.336 1 98.88 81 VAL A O 1
ATOM 637 N N . THR A 1 82 ? 10.906 -11.227 -3.939 1 98.88 82 THR A N 1
ATOM 638 C CA . THR A 1 82 ? 10.086 -10.422 -3.045 1 98.88 82 THR A CA 1
ATOM 639 C C . THR A 1 82 ? 9.992 -11.062 -1.665 1 98.88 82 THR A C 1
ATOM 641 O O . THR A 1 82 ? 10.328 -12.234 -1.499 1 98.88 82 THR A O 1
ATOM 644 N N . GLN A 1 83 ? 9.672 -10.352 -0.714 1 98.88 83 GLN A N 1
ATOM 645 C CA . GLN A 1 83 ? 9.305 -10.859 0.602 1 98.88 83 GLN A CA 1
ATOM 646 C C . GLN A 1 83 ? 7.902 -10.398 1 1 98.88 83 GLN A C 1
ATOM 648 O O . GLN A 1 83 ? 7.586 -9.211 0.914 1 98.88 83 GLN A O 1
ATOM 653 N N . THR A 1 84 ? 7.008 -11.273 1.401 1 98.88 84 THR A N 1
ATOM 654 C CA . THR A 1 84 ? 5.66 -10.969 1.86 1 98.88 84 THR A CA 1
ATOM 655 C C . THR A 1 84 ? 5.699 -10.203 3.182 1 98.88 84 THR A C 1
ATOM 657 O O . THR A 1 84 ? 6.359 -10.633 4.133 1 98.88 84 THR A O 1
ATOM 660 N N . LYS A 1 85 ? 4.98 -9.086 3.248 1 98.88 85 LYS A N 1
ATOM 661 C CA . LYS A 1 85 ? 5.039 -8.211 4.414 1 98.88 85 LYS A CA 1
ATOM 662 C C . LYS A 1 85 ? 3.707 -8.195 5.16 1 98.88 85 LYS A C 1
ATOM 664 O O . LYS A 1 85 ? 3.67 -7.988 6.375 1 98.88 85 LYS A O 1
ATOM 669 N N . VAL A 1 86 ? 2.67 -8.359 4.461 1 98.88 86 VAL A N 1
ATOM 670 C CA . VAL A 1 86 ? 1.32 -8.359 5.016 1 98.88 86 VAL A CA 1
ATOM 671 C C . VAL A 1 86 ? 0.5 -9.477 4.379 1 98.88 86 VAL A C 1
ATOM 673 O O . VAL A 1 86 ? 0.617 -9.734 3.18 1 98.88 86 VAL A O 1
ATOM 676 N N . THR A 1 87 ? -0.241 -10.164 5.164 1 98.81 87 THR A N 1
ATOM 677 C CA . THR A 1 87 ? -1.327 -11 4.668 1 98.81 87 THR A CA 1
ATOM 678 C C . THR A 1 87 ? -2.627 -10.688 5.402 1 98.81 87 THR A C 1
ATOM 680 O O . THR A 1 87 ? -2.621 -10.438 6.609 1 98.81 87 THR A O 1
ATOM 683 N N . GLU A 1 88 ? -3.666 -10.695 4.691 1 98.56 88 GLU A N 1
ATOM 684 C CA . GLU A 1 88 ? -4.98 -10.523 5.305 1 98.56 88 GLU A CA 1
ATOM 685 C C . GLU A 1 88 ? -6.082 -11.102 4.414 1 98.56 88 GLU A C 1
ATOM 687 O O . GLU A 1 88 ? -5.938 -11.141 3.191 1 98.56 88 GLU A O 1
ATOM 692 N N . THR A 1 89 ? -7.121 -11.586 4.996 1 98.69 89 THR A N 1
ATOM 693 C CA . THR A 1 89 ? -8.289 -12.078 4.27 1 98.69 89 THR A CA 1
ATOM 694 C C . THR A 1 89 ? -9.445 -11.086 4.363 1 98.69 89 THR A C 1
ATOM 696 O O . THR A 1 89 ? -9.828 -10.68 5.461 1 98.69 89 THR A O 1
ATOM 699 N N . VAL A 1 90 ? -9.93 -10.656 3.24 1 98.12 90 VAL A N 1
ATOM 700 C CA . VAL A 1 90 ? -11.047 -9.711 3.188 1 98.12 90 VAL A CA 1
ATOM 701 C C . VAL A 1 90 ? -12.07 -10.18 2.158 1 98.12 90 VAL A C 1
ATOM 703 O O . VAL A 1 90 ? -11.711 -10.781 1.143 1 98.12 90 VAL A O 1
ATOM 706 N N . PRO A 1 91 ? -13.383 -9.914 2.41 1 98.62 91 PRO A N 1
ATOM 707 C CA . PRO A 1 91 ? -14.352 -10.219 1.356 1 98.62 91 PRO A CA 1
ATOM 708 C C . PRO A 1 91 ? -14.062 -9.484 0.053 1 98.62 91 PRO A C 1
ATOM 710 O O . PRO A 1 91 ? -13.555 -8.359 0.077 1 98.62 91 PRO A O 1
ATOM 713 N N . PHE A 1 92 ? -14.469 -10.109 -1.06 1 98.88 92 PHE A N 1
ATOM 714 C CA . PHE A 1 92 ? -14.234 -9.555 -2.389 1 98.88 92 PHE A CA 1
ATOM 715 C C . PHE A 1 92 ? -14.758 -8.125 -2.479 1 98.88 92 PHE A C 1
ATOM 717 O O . PHE A 1 92 ? -14.062 -7.238 -2.979 1 98.88 92 PHE A O 1
ATOM 724 N N . ASP A 1 93 ? -15.883 -7.898 -1.91 1 98.25 93 ASP A N 1
ATOM 725 C CA . ASP A 1 93 ? -16.516 -6.594 -2.076 1 98.25 93 ASP A CA 1
ATOM 726 C C . ASP A 1 93 ? -15.953 -5.586 -1.07 1 98.25 93 ASP A C 1
ATOM 728 O O . ASP A 1 93 ? -16.391 -4.434 -1.035 1 98.25 93 ASP A O 1
ATOM 732 N N . GLN A 1 94 ? -14.984 -5.996 -0.243 1 97.56 94 GLN A N 1
ATOM 733 C CA . GLN A 1 94 ? -14.367 -5.105 0.736 1 97.56 94 GLN A CA 1
ATOM 734 C C . GLN A 1 94 ? -12.898 -4.863 0.416 1 97.56 94 GLN A C 1
ATOM 736 O O . GLN A 1 94 ? -12.195 -4.195 1.177 1 97.56 94 GLN A O 1
ATOM 741 N N . VAL A 1 95 ? -12.438 -5.469 -0.645 1 98.56 95 VAL A N 1
ATOM 742 C CA . VAL A 1 95 ? -11.109 -5.102 -1.111 1 98.56 95 VAL A CA 1
ATOM 743 C C . VAL A 1 95 ? -11.047 -3.598 -1.364 1 98.56 95 VAL A C 1
ATOM 745 O O . VAL A 1 95 ? -11.969 -3.018 -1.929 1 98.56 95 VAL A O 1
ATOM 748 N N . SER A 1 96 ? -9.992 -2.986 -0.966 1 98.5 96 SER A N 1
ATOM 749 C CA . SER A 1 96 ? -9.93 -1.529 -0.922 1 98.5 96 SER A CA 1
ATOM 750 C C . SER A 1 96 ? -9.352 -0.962 -2.217 1 98.5 96 SER A C 1
ATOM 752 O O . SER A 1 96 ? -8.703 -1.681 -2.982 1 98.5 96 SER A O 1
ATOM 754 N N . GLN A 1 97 ? -9.602 0.313 -2.41 1 98.5 97 GLN A N 1
ATOM 755 C CA . GLN A 1 97 ? -8.938 1.044 -3.484 1 98.5 97 GLN A CA 1
ATOM 756 C C . GLN A 1 97 ? -7.422 1.03 -3.305 1 98.5 97 GLN A C 1
ATOM 758 O O . GLN A 1 97 ? -6.676 0.953 -4.281 1 98.5 97 GLN A O 1
ATOM 763 N N . GLU A 1 98 ? -6.973 1.166 -2.076 1 98.88 98 GLU A N 1
ATOM 764 C CA . GLU A 1 98 ? -5.547 1.097 -1.767 1 98.88 98 GLU A CA 1
ATOM 765 C C . GLU A 1 98 ? -4.934 -0.205 -2.275 1 98.88 98 GLU A C 1
ATOM 767 O O . GLU A 1 98 ? -3.885 -0.192 -2.922 1 98.88 98 GLU A O 1
ATOM 772 N N . HIS A 1 99 ? -5.574 -1.283 -2.021 1 98.88 99 HIS A N 1
ATOM 773 C CA . HIS A 1 99 ? -5.051 -2.572 -2.455 1 98.88 99 HIS A CA 1
ATOM 774 C C . HIS A 1 99 ? -5.012 -2.668 -3.977 1 98.88 99 HIS A C 1
ATOM 776 O O . HIS A 1 99 ? -4.031 -3.146 -4.551 1 98.88 99 HIS A O 1
ATOM 782 N N . ALA A 1 100 ? -6.125 -2.24 -4.586 1 98.81 100 ALA A N 1
ATOM 783 C CA . ALA A 1 100 ? -6.16 -2.232 -6.047 1 98.81 100 ALA A CA 1
ATOM 784 C C . ALA A 1 100 ? -4.996 -1.433 -6.621 1 98.81 100 ALA A C 1
ATOM 786 O O . ALA A 1 100 ? -4.352 -1.862 -7.582 1 98.81 100 ALA A O 1
ATOM 787 N N . TYR A 1 101 ? -4.758 -0.323 -6.004 1 98.88 101 TYR A N 1
ATOM 788 C CA . TYR A 1 101 ? -3.658 0.532 -6.445 1 98.88 101 TYR A CA 1
ATOM 789 C C . TYR A 1 101 ? -2.324 -0.194 -6.332 1 98.88 101 TYR A C 1
ATOM 791 O O . TYR A 1 101 ? -1.513 -0.161 -7.262 1 98.88 101 TYR A O 1
ATOM 799 N N . HIS A 1 102 ? -2.1 -0.916 -5.27 1 98.81 102 HIS A N 1
ATOM 800 C CA . HIS A 1 102 ? -0.824 -1.57 -4.996 1 98.81 102 HIS A CA 1
ATOM 801 C C . HIS A 1 102 ? -0.679 -2.854 -5.809 1 98.81 102 HIS A C 1
ATOM 803 O O . HIS A 1 102 ? 0.436 -3.332 -6.027 1 98.81 102 HIS A O 1
ATOM 809 N N . GLU A 1 103 ? -1.797 -3.492 -6.25 1 98.56 103 GLU A N 1
ATOM 810 C CA . GLU A 1 103 ? -1.675 -4.609 -7.18 1 98.56 103 GLU A CA 1
ATOM 811 C C . GLU A 1 103 ? -1.037 -4.16 -8.492 1 98.56 103 GLU A C 1
ATOM 813 O O . GLU A 1 103 ? -0.442 -4.973 -9.211 1 98.56 103 GLU A O 1
ATOM 818 N N . GLY A 1 104 ? -1.213 -2.818 -8.797 1 97.38 104 GLY A N 1
ATOM 819 C CA . GLY A 1 104 ? -0.307 -2.154 -9.727 1 97.38 104 GLY A CA 1
ATOM 820 C C . GLY A 1 104 ? -0.605 -2.465 -11.18 1 97.38 104 GLY A C 1
ATOM 821 O O . GLY A 1 104 ? 0.139 -2.055 -12.07 1 97.38 104 GLY A O 1
ATOM 822 N N . GLU A 1 105 ? -1.663 -3.23 -11.438 1 96.12 105 GLU A N 1
ATOM 823 C CA . GLU A 1 105 ? -1.971 -3.658 -12.805 1 96.12 105 GLU A CA 1
ATOM 824 C C . GLU A 1 105 ? -2.939 -2.691 -13.477 1 96.12 105 GLU A C 1
ATOM 826 O O . GLU A 1 105 ? -3.627 -1.922 -12.805 1 96.12 105 GLU A O 1
ATOM 831 N N . ASP A 1 106 ? -3 -2.652 -14.836 1 96.25 106 ASP A N 1
ATOM 832 C CA . ASP A 1 106 ? -3.922 -1.845 -15.625 1 96.25 106 ASP A CA 1
ATOM 833 C C . ASP A 1 106 ? -3.879 -0.381 -15.195 1 96.25 106 ASP A C 1
ATOM 835 O O . ASP A 1 106 ? -2.809 0.227 -15.148 1 96.25 106 ASP A O 1
ATOM 839 N N . ASP A 1 107 ? -5.078 0.291 -14.859 1 97.94 107 ASP A N 1
ATOM 840 C CA . ASP A 1 107 ? -5.094 1.693 -14.453 1 97.94 107 ASP A CA 1
ATOM 841 C C . ASP A 1 107 ? -5.035 1.828 -12.938 1 97.94 107 ASP A C 1
ATOM 843 O O . ASP A 1 107 ? -5.176 2.93 -12.398 1 97.94 107 ASP A O 1
ATOM 847 N N . ARG A 1 108 ? -4.906 0.75 -12.266 1 98.25 108 ARG A N 1
ATOM 848 C CA . ARG A 1 108 ? -4.699 0.654 -10.828 1 98.25 108 ARG A CA 1
ATOM 849 C C . ARG A 1 108 ? -5.891 1.22 -10.062 1 98.25 108 ARG A C 1
ATOM 851 O O . ARG A 1 108 ? -5.734 1.733 -8.953 1 98.25 108 ARG A O 1
ATOM 858 N N . THR A 1 109 ? -7.07 1.156 -10.664 1 98.31 109 THR A N 1
ATOM 859 C CA . THR A 1 109 ? -8.289 1.604 -9.992 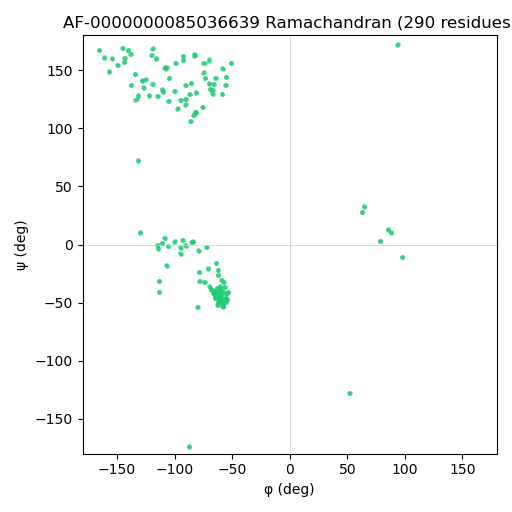1 98.31 109 THR A CA 1
ATOM 860 C C . THR A 1 109 ? -9.055 0.418 -9.422 1 98.31 109 THR A C 1
ATOM 862 O O . THR A 1 109 ? -8.969 -0.695 -9.945 1 98.31 109 THR A O 1
ATOM 865 N N . LEU A 1 110 ? -9.836 0.702 -8.453 1 98.44 110 LEU A N 1
ATOM 866 C CA . LEU A 1 110 ? -10.68 -0.328 -7.848 1 98.44 110 LEU A CA 1
ATOM 867 C C . LEU A 1 110 ? -11.711 -0.842 -8.852 1 98.44 110 LEU A C 1
ATOM 869 O O . LEU A 1 110 ? -12.016 -2.037 -8.875 1 98.44 110 LEU A O 1
ATOM 873 N N . SER A 1 111 ? -12.273 0.076 -9.602 1 98.38 111 SER A N 1
ATOM 874 C CA . SER A 1 111 ? -13.266 -0.312 -10.602 1 98.38 111 SER A CA 1
ATOM 875 C C . SER A 1 111 ? -12.711 -1.35 -11.562 1 98.38 111 SER A C 1
ATOM 877 O O . SER A 1 111 ? -13.336 -2.389 -11.797 1 98.38 111 SER A O 1
ATOM 879 N N . THR A 1 112 ? -11.531 -1.121 -12.125 1 98.5 112 THR A N 1
ATOM 880 C CA . THR A 1 112 ? -10.906 -2.059 -13.047 1 98.5 112 THR A CA 1
ATOM 881 C C . THR A 1 112 ? -10.516 -3.348 -12.328 1 98.5 112 THR A C 1
ATOM 883 O O . THR A 1 112 ? -10.711 -4.445 -12.859 1 98.5 112 THR A O 1
ATOM 886 N N . TRP A 1 113 ? -9.992 -3.217 -11.148 1 98.62 113 TRP A N 1
ATOM 887 C CA . TRP A 1 113 ? -9.633 -4.391 -10.359 1 98.62 113 TRP A CA 1
ATOM 888 C C . TRP A 1 113 ? -10.836 -5.309 -10.164 1 98.62 113 TRP A C 1
ATOM 890 O O . TRP A 1 113 ? -10.734 -6.52 -10.367 1 98.62 113 TRP A O 1
ATOM 900 N N . ARG A 1 114 ? -11.945 -4.715 -9.758 1 98.56 114 ARG A N 1
ATOM 901 C CA . ARG A 1 114 ? -13.148 -5.484 -9.477 1 98.56 114 ARG A CA 1
ATOM 902 C C . ARG A 1 114 ? -13.656 -6.188 -10.734 1 98.56 114 ARG A C 1
ATOM 904 O O . ARG A 1 114 ? -14.055 -7.352 -10.68 1 98.56 114 ARG A O 1
ATOM 911 N N . LYS A 1 115 ? -13.656 -5.453 -11.773 1 98.31 115 LYS A N 1
ATOM 912 C CA . LYS A 1 115 ? -14.086 -6.027 -13.047 1 98.31 115 LYS A CA 1
ATOM 913 C C . LYS A 1 115 ? -13.234 -7.23 -13.43 1 98.31 115 LYS A C 1
ATOM 915 O O . LYS A 1 115 ? -13.758 -8.312 -13.688 1 98.31 115 LYS A O 1
ATOM 920 N N . GLU A 1 116 ? -11.914 -7.082 -13.461 1 97.69 116 GLU A N 1
ATOM 921 C CA . GLU A 1 116 ? -10.984 -8.125 -13.891 1 97.69 116 GLU A CA 1
ATOM 922 C C . GLU A 1 116 ? -11 -9.312 -12.93 1 97.69 116 GLU A C 1
ATOM 924 O O . GLU A 1 116 ? -10.977 -10.461 -13.359 1 97.69 116 GLU A O 1
ATOM 929 N N . HIS A 1 117 ? -11.07 -9.047 -11.672 1 98.31 117 HIS A N 1
ATOM 930 C CA . HIS A 1 117 ? -11.016 -10.133 -10.695 1 98.31 117 HIS A CA 1
ATOM 931 C C . HIS A 1 117 ? -12.352 -10.859 -10.594 1 98.31 117 HIS A C 1
ATOM 933 O O . HIS A 1 117 ? -12.398 -12.047 -10.266 1 98.31 117 HIS A O 1
ATOM 939 N N . ARG A 1 118 ? -13.422 -10.125 -10.82 1 98.56 118 ARG A N 1
ATOM 940 C CA . ARG A 1 118 ? -14.703 -10.82 -10.906 1 98.56 118 ARG A CA 1
ATOM 941 C C . ARG A 1 118 ? -14.688 -11.867 -12.008 1 98.56 118 ARG A C 1
ATOM 943 O O . ARG A 1 118 ? -15.109 -13.008 -11.805 1 98.56 118 ARG A O 1
ATOM 950 N N . ALA A 1 119 ? -14.258 -11.477 -13.18 1 97.88 119 ALA A N 1
ATOM 951 C CA . ALA A 1 119 ? -14.156 -12.422 -14.297 1 97.88 119 ALA A CA 1
ATOM 952 C C . ALA A 1 119 ? -13.234 -13.586 -13.945 1 97.88 119 ALA A C 1
ATOM 954 O O . ALA A 1 119 ? -13.578 -14.742 -14.18 1 97.88 119 ALA A O 1
ATOM 955 N N . PHE A 1 120 ? -12.07 -13.297 -13.438 1 97.69 120 PHE A N 1
ATOM 956 C CA . PHE A 1 120 ? -11.062 -14.281 -13.086 1 97.69 120 PHE A CA 1
ATOM 957 C C . PHE A 1 120 ? -11.609 -15.273 -12.07 1 97.69 120 PHE A C 1
ATOM 959 O O . PHE A 1 120 ? -11.555 -16.484 -12.281 1 97.69 120 PHE A O 1
ATOM 966 N N . PHE A 1 121 ? -12.164 -14.758 -10.953 1 98.25 121 PHE A N 1
ATOM 967 C CA . PHE A 1 121 ? -12.641 -15.625 -9.883 1 98.25 121 PHE A CA 1
ATOM 968 C C . PHE A 1 121 ? -13.859 -16.406 -10.32 1 98.25 121 PHE A C 1
ATOM 970 O O . PHE A 1 121 ? -14.047 -17.562 -9.914 1 98.25 121 PHE A O 1
ATOM 977 N N . THR A 1 122 ? -14.734 -15.734 -11.094 1 98.5 122 THR A N 1
ATOM 978 C CA . THR A 1 122 ? -15.883 -16.484 -11.609 1 98.5 122 THR A CA 1
ATOM 979 C C . THR A 1 122 ? -15.422 -17.734 -12.352 1 98.5 122 THR A C 1
ATOM 981 O O . THR A 1 122 ? -15.953 -18.828 -12.133 1 98.5 122 THR A O 1
ATOM 984 N N . ARG A 1 123 ? -14.477 -17.578 -13.195 1 97.81 123 ARG A N 1
ATOM 985 C CA . ARG A 1 123 ? -13.938 -18.703 -13.961 1 97.81 123 ARG A CA 1
ATOM 986 C C . ARG A 1 123 ? -13.289 -19.734 -13.039 1 97.81 123 ARG A C 1
ATOM 988 O O . ARG A 1 123 ? -13.57 -20.938 -13.133 1 97.81 123 ARG A O 1
ATOM 995 N N . GLU A 1 124 ? -12.367 -19.297 -12.148 1 97.25 124 GLU A N 1
ATOM 996 C CA . GLU A 1 124 ? -11.625 -20.203 -11.289 1 97.25 124 GLU A CA 1
ATOM 997 C C . GLU A 1 124 ? -12.562 -20.953 -10.344 1 97.25 124 GLU A C 1
ATOM 999 O O . GLU A 1 124 ? -12.344 -22.141 -10.055 1 97.25 124 GLU A O 1
ATOM 1004 N N . TYR A 1 125 ? -13.531 -20.25 -9.797 1 98.12 125 TYR A N 1
ATOM 1005 C CA . TYR A 1 125 ? -14.5 -20.906 -8.914 1 98.12 125 TYR A CA 1
ATOM 1006 C C . TYR A 1 125 ? -15.312 -21.953 -9.672 1 98.12 125 TYR A C 1
ATOM 1008 O O . TYR A 1 125 ? -15.602 -23.016 -9.141 1 98.12 125 TYR A O 1
ATOM 1016 N N . GLN A 1 126 ? -15.703 -21.609 -10.859 1 98.06 126 GLN A N 1
ATOM 1017 C CA . GLN A 1 126 ? -16.422 -22.578 -11.68 1 98.06 126 GLN A CA 1
ATOM 1018 C C . GLN A 1 126 ? -15.594 -23.844 -11.883 1 98.06 126 GLN A C 1
ATOM 1020 O O . GLN A 1 126 ? -16.109 -24.953 -11.758 1 98.06 126 GLN A O 1
ATOM 1025 N N . VAL A 1 127 ? -14.336 -23.656 -12.242 1 97.25 127 VAL A N 1
ATOM 1026 C CA . VAL A 1 127 ? -13.422 -24.781 -12.438 1 97.25 127 VAL A CA 1
ATOM 1027 C C . VAL A 1 127 ? -13.367 -25.625 -11.164 1 97.25 127 VAL A C 1
ATOM 1029 O O . VAL A 1 127 ? -13.297 -26.859 -11.234 1 97.25 127 VAL A O 1
ATOM 1032 N N . ALA A 1 128 ? -13.43 -25.047 -10.031 1 96.88 128 ALA A N 1
ATOM 1033 C CA . ALA A 1 128 ? -13.367 -25.719 -8.734 1 96.88 128 ALA A CA 1
ATOM 1034 C C . ALA A 1 128 ? -14.75 -26.203 -8.312 1 96.88 128 ALA A C 1
ATOM 1036 O O . ALA A 1 128 ? -14.938 -26.656 -7.18 1 96.88 128 ALA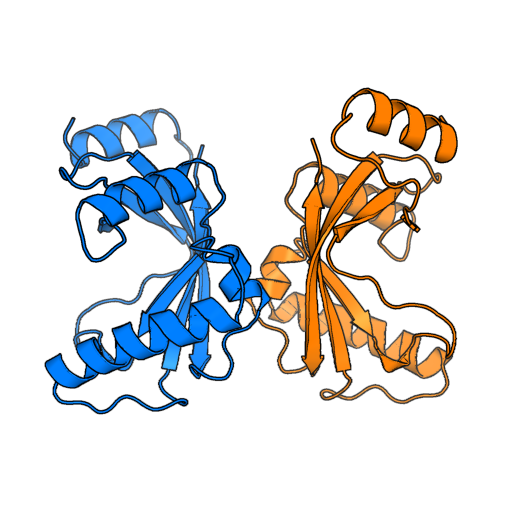 A O 1
ATOM 1037 N N . GLU A 1 129 ? -15.766 -26 -9.18 1 97.44 129 GLU A N 1
ATOM 1038 C CA . GLU A 1 129 ? -17.141 -26.406 -8.922 1 97.44 129 GLU A CA 1
ATOM 1039 C C . GLU A 1 129 ? -17.734 -25.641 -7.746 1 97.44 129 GLU A C 1
ATOM 1041 O O . GLU A 1 129 ? -18.422 -26.219 -6.906 1 97.44 129 GLU A O 1
ATOM 1046 N N . GLN A 1 130 ? -17.359 -24.531 -7.594 1 97.62 130 GLN A N 1
ATOM 1047 C CA . GLN A 1 130 ? -17.906 -23.578 -6.637 1 97.62 130 GLN A CA 1
ATOM 1048 C C . GLN A 1 130 ? -18.484 -22.359 -7.348 1 97.62 130 GLN A C 1
ATOM 1050 O O . GLN A 1 130 ? -18.391 -22.25 -8.57 1 97.62 130 GLN A O 1
ATOM 1055 N N . THR A 1 131 ? -19.203 -21.547 -6.582 1 98.06 131 THR A N 1
ATOM 1056 C CA . THR A 1 131 ? -19.828 -20.375 -7.168 1 98.06 131 THR A CA 1
ATOM 1057 C C . THR A 1 131 ? -19.234 -19.094 -6.586 1 98.06 131 THR A C 1
ATOM 1059 O O . THR A 1 131 ? -19.125 -18.953 -5.367 1 98.06 131 THR A O 1
ATOM 1062 N N . PHE A 1 132 ? -18.828 -18.25 -7.516 1 98.5 132 PHE A N 1
ATOM 1063 C CA . PHE A 1 132 ? -18.328 -16.938 -7.109 1 98.5 132 PHE A CA 1
ATOM 1064 C C . PHE A 1 132 ? -19.469 -16.078 -6.59 1 98.5 132 PHE A C 1
ATOM 1066 O O . PHE A 1 132 ? -20.578 -16.109 -7.133 1 98.5 132 PHE A O 1
ATOM 1073 N N . ASN A 1 133 ? -19.25 -15.344 -5.516 1 98.5 133 ASN A N 1
ATOM 1074 C CA . ASN A 1 133 ? -20.094 -14.258 -5.031 1 98.5 133 ASN A CA 1
ATOM 1075 C C . ASN A 1 133 ? -19.281 -13.141 -4.398 1 98.5 133 ASN A C 1
ATOM 1077 O O . ASN A 1 133 ? -18.078 -13.305 -4.164 1 98.5 133 ASN A O 1
ATOM 1081 N N . ASP A 1 134 ? -19.828 -12.078 -4.133 1 98.44 134 ASP A N 1
ATOM 1082 C CA . ASP A 1 134 ? -19.125 -10.867 -3.717 1 98.44 134 ASP A CA 1
ATOM 1083 C C . ASP A 1 134 ? -18.578 -11.008 -2.297 1 98.44 134 ASP A C 1
ATOM 1085 O O . ASP A 1 134 ? -17.875 -10.125 -1.803 1 98.44 134 ASP A O 1
ATOM 1089 N N . GLN A 1 135 ? -18.844 -12.086 -1.693 1 98.44 135 GLN A N 1
ATOM 1090 C CA . GLN A 1 135 ? -18.453 -12.266 -0.3 1 98.44 135 GLN A CA 1
ATOM 1091 C C . GLN A 1 135 ? -17.344 -13.297 -0.171 1 98.44 135 GLN A C 1
ATOM 1093 O O . GLN A 1 135 ? -16.938 -13.656 0.939 1 98.44 135 GLN A O 1
ATOM 1098 N N . ILE A 1 136 ? -16.938 -13.805 -1.273 1 98.75 136 ILE A N 1
ATOM 1099 C CA . ILE A 1 136 ? -15.867 -14.797 -1.174 1 98.75 136 ILE A CA 1
ATOM 1100 C C . ILE A 1 136 ? -14.68 -14.203 -0.425 1 98.75 136 ILE A C 1
ATOM 1102 O O . ILE A 1 136 ? -14.383 -13.016 -0.562 1 98.75 136 ILE A O 1
ATOM 1106 N N . PRO A 1 137 ? -14.031 -15.031 0.339 1 98.75 137 PRO A N 1
ATOM 1107 C CA . PRO A 1 137 ? -12.836 -14.555 1.037 1 98.75 137 PRO A CA 1
ATOM 1108 C C . PRO A 1 137 ? -11.625 -14.43 0.116 1 98.75 137 PRO A C 1
ATOM 1110 O O . PRO A 1 137 ? -11.164 -15.422 -0.446 1 98.75 137 PRO A O 1
ATOM 1113 N N . CYS A 1 138 ? -11.156 -13.242 0.009 1 98.81 138 CYS A N 1
ATOM 1114 C CA . CYS A 1 138 ? -9.953 -12.953 -0.756 1 98.81 138 CYS A CA 1
ATOM 1115 C C . CYS A 1 138 ? -8.727 -12.93 0.15 1 98.81 138 CYS A C 1
ATOM 1117 O O . CYS A 1 138 ? -8.719 -12.242 1.173 1 98.81 138 CYS A O 1
ATOM 1119 N N . PHE A 1 139 ? -7.75 -13.719 -0.156 1 98.81 139 PHE A N 1
ATOM 1120 C CA . PHE A 1 139 ? -6.461 -13.68 0.521 1 98.81 139 PHE A CA 1
ATOM 1121 C C . PHE A 1 139 ? -5.539 -12.656 -0.127 1 98.81 139 PHE A C 1
ATOM 1123 O O . PHE A 1 139 ? -5.023 -12.875 -1.224 1 98.81 139 PHE A O 1
ATOM 1130 N N . CYS A 1 140 ? -5.348 -11.523 0.57 1 98.88 140 CYS A N 1
ATOM 1131 C CA . CYS A 1 140 ? -4.574 -10.398 0.054 1 98.88 140 CYS A CA 1
ATOM 1132 C C . CYS A 1 140 ? -3.166 -10.398 0.635 1 98.88 140 CYS A C 1
ATOM 1134 O O . CYS A 1 140 ? -2.984 -10.586 1.839 1 98.88 140 CYS A O 1
ATOM 1136 N N . GLU A 1 141 ? -2.207 -10.242 -0.186 1 98.94 141 GLU A N 1
ATOM 1137 C CA . GLU A 1 141 ? -0.802 -10.141 0.195 1 98.94 141 GLU A CA 1
ATOM 1138 C C . GLU A 1 141 ? -0.207 -8.805 -0.238 1 98.94 141 GLU A C 1
ATOM 1140 O O . GLU A 1 141 ? -0.497 -8.312 -1.332 1 98.94 141 GLU A O 1
ATOM 11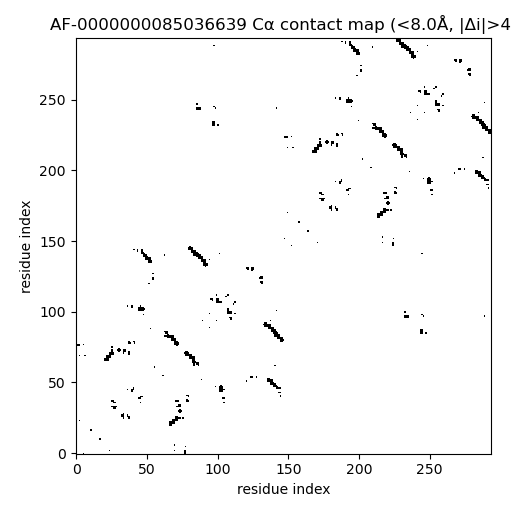45 N N . VAL A 1 142 ? 0.568 -8.219 0.606 1 98.94 142 VAL A N 1
ATOM 1146 C CA . VAL A 1 142 ? 1.473 -7.125 0.266 1 98.94 142 VAL A CA 1
ATOM 1147 C C . VAL A 1 142 ? 2.92 -7.602 0.365 1 98.94 142 VAL A C 1
ATOM 1149 O O . VAL A 1 142 ? 3.285 -8.305 1.311 1 98.94 142 VAL A O 1
ATOM 1152 N N . PHE A 1 143 ? 3.713 -7.277 -0.636 1 98.94 143 PHE A N 1
ATOM 1153 C CA . PHE A 1 143 ? 5.105 -7.707 -0.642 1 98.94 143 PHE A CA 1
ATOM 1154 C C . PHE A 1 143 ? 6.016 -6.586 -1.125 1 98.94 143 PHE A C 1
ATOM 1156 O O . PHE A 1 143 ? 5.543 -5.586 -1.673 1 98.94 143 PHE A O 1
ATOM 1163 N N . GLU A 1 144 ? 7.293 -6.699 -0.884 1 98.56 144 GLU A N 1
ATOM 1164 C CA . GLU A 1 144 ? 8.312 -5.773 -1.365 1 98.56 144 GLU A CA 1
ATOM 1165 C C . GLU A 1 144 ? 9.406 -6.512 -2.137 1 98.56 144 GLU A C 1
ATOM 1167 O O . GLU A 1 144 ? 9.781 -7.625 -1.773 1 98.56 144 GLU A O 1
ATOM 1172 N N . VAL A 1 145 ? 9.883 -5.922 -3.174 1 98.56 145 VAL A N 1
ATOM 1173 C CA . VAL A 1 145 ? 11.062 -6.449 -3.855 1 98.56 145 VAL A CA 1
ATOM 1174 C C . VAL A 1 145 ? 12.281 -6.324 -2.947 1 98.56 145 VAL A C 1
ATOM 1176 O O . VAL A 1 145 ? 12.477 -5.297 -2.295 1 98.56 145 VAL A O 1
ATOM 1179 N N . VAL A 1 146 ? 13.008 -7.363 -2.854 1 98.25 146 VAL A N 1
ATOM 1180 C CA . VAL A 1 146 ? 14.242 -7.352 -2.072 1 98.25 146 VAL A CA 1
ATOM 1181 C C . VAL A 1 146 ? 15.422 -6.961 -2.967 1 98.25 146 VAL A C 1
ATOM 1183 O O . VAL A 1 146 ? 15.695 -7.629 -3.963 1 98.25 146 VAL A O 1
ATOM 1186 N N . ARG A 1 147 ? 16.047 -5.938 -2.645 1 92.69 147 ARG A N 1
ATOM 1187 C CA . ARG A 1 147 ? 17.109 -5.43 -3.502 1 92.69 147 ARG A CA 1
ATOM 1188 C C . ARG A 1 147 ? 18.484 -5.668 -2.875 1 92.69 147 ARG A C 1
ATOM 1190 O O . ARG A 1 147 ? 18.609 -5.742 -1.65 1 92.69 147 ARG A O 1
ATOM 1197 N N . MET B 1 1 ? 16.125 26.906 3.5 1 89.88 1 MET B N 1
ATOM 1198 C CA . MET B 1 1 ? 15.359 27.266 2.309 1 89.88 1 MET B CA 1
ATOM 1199 C C . MET B 1 1 ? 13.859 27.297 2.611 1 89.88 1 MET B C 1
ATOM 1201 O O . MET B 1 1 ? 13.352 26.422 3.322 1 89.88 1 MET B O 1
ATOM 1205 N N . ASP B 1 2 ? 13.188 28.281 2.133 1 95.75 2 ASP B N 1
ATOM 1206 C CA . ASP B 1 2 ? 11.766 28.359 2.455 1 95.75 2 ASP B CA 1
ATOM 1207 C C . ASP B 1 2 ? 10.938 27.469 1.52 1 95.75 2 ASP B C 1
ATOM 1209 O O . ASP B 1 2 ? 11.414 27.094 0.447 1 95.75 2 ASP B O 1
ATOM 1213 N N . VAL B 1 3 ? 9.75 27.188 1.881 1 98.06 3 VAL B N 1
ATOM 1214 C CA . VAL B 1 3 ? 8.891 26.219 1.21 1 98.06 3 VAL B CA 1
ATOM 1215 C C . VAL B 1 3 ? 8.648 26.656 -0.233 1 98.06 3 VAL B C 1
ATOM 1217 O O . VAL B 1 3 ? 8.742 25.844 -1.157 1 98.06 3 VAL B O 1
ATOM 1220 N N . LYS B 1 4 ? 8.383 27.891 -0.467 1 97.69 4 LYS B N 1
ATOM 1221 C CA . LYS B 1 4 ? 8.102 28.406 -1.806 1 97.69 4 LYS B CA 1
ATOM 1222 C C . LYS B 1 4 ? 9.305 28.219 -2.727 1 97.69 4 LYS B C 1
ATOM 1224 O O . LYS B 1 4 ? 9.164 27.781 -3.865 1 97.69 4 LYS B O 1
ATOM 1229 N N . THR B 1 5 ? 10.43 28.641 -2.248 1 97.81 5 THR B N 1
ATOM 1230 C CA . THR B 1 5 ? 11.656 28.484 -3.018 1 97.81 5 THR B CA 1
ATOM 1231 C C . THR B 1 5 ? 11.938 27.016 -3.307 1 97.81 5 THR B C 1
ATOM 1233 O O . THR B 1 5 ? 12.344 26.656 -4.418 1 97.81 5 THR B O 1
ATOM 1236 N N . TYR B 1 6 ? 11.758 26.203 -2.281 1 98.5 6 TYR B N 1
ATOM 1237 C CA . TYR B 1 6 ? 11.938 24.766 -2.436 1 98.5 6 TYR B CA 1
ATOM 1238 C C . TYR B 1 6 ? 11.039 24.219 -3.541 1 98.5 6 TYR B C 1
ATOM 1240 O O . TYR B 1 6 ? 11.484 23.438 -4.383 1 98.5 6 TYR B O 1
ATOM 1248 N N . TRP B 1 7 ? 9.766 24.609 -3.547 1 98.31 7 TRP B N 1
ATOM 1249 C CA . TRP B 1 7 ? 8.789 24.156 -4.535 1 98.31 7 TRP B CA 1
ATOM 1250 C C . TRP B 1 7 ? 9.211 24.578 -5.941 1 98.31 7 TRP B C 1
ATOM 1252 O O . TRP B 1 7 ? 9.141 23.781 -6.879 1 98.31 7 TRP B O 1
ATOM 1262 N N . GLN B 1 8 ? 9.68 25.766 -6.066 1 97.38 8 GLN B N 1
ATOM 1263 C CA . GLN B 1 8 ? 10.102 26.266 -7.371 1 97.38 8 GLN B CA 1
ATOM 1264 C C . GLN B 1 8 ? 11.297 25.484 -7.898 1 97.38 8 GLN B C 1
ATOM 1266 O O . GLN B 1 8 ? 11.352 25.156 -9.086 1 97.38 8 GLN B O 1
ATOM 1271 N N . HIS B 1 9 ? 12.219 25.266 -7.02 1 97.56 9 HIS B N 1
ATOM 1272 C CA . HIS B 1 9 ? 13.383 24.469 -7.402 1 97.56 9 HIS B CA 1
ATOM 1273 C C . HIS B 1 9 ? 12.969 23.047 -7.785 1 97.56 9 HIS B C 1
ATOM 1275 O O . HIS B 1 9 ? 13.469 22.5 -8.766 1 97.56 9 HIS B O 1
ATOM 1281 N N . PHE B 1 10 ? 12.117 22.531 -6.98 1 98.38 10 PHE B N 1
ATOM 1282 C CA . PHE B 1 10 ? 11.641 21.188 -7.238 1 98.38 10 PHE B CA 1
ATOM 1283 C C . PHE B 1 10 ? 10.984 21.094 -8.617 1 98.38 10 PHE B C 1
ATOM 1285 O O . PHE B 1 10 ? 11.305 20.203 -9.398 1 98.38 10 PHE B O 1
ATOM 1292 N N . LYS B 1 11 ? 10.062 22 -8.938 1 98 11 LYS B N 1
ATOM 1293 C CA . LYS B 1 11 ? 9.359 22.031 -10.219 1 98 11 LYS B CA 1
ATOM 1294 C C . LYS B 1 11 ? 10.336 22.203 -11.375 1 98 11 LYS B C 1
ATOM 1296 O O . LYS B 1 11 ? 10.125 21.672 -12.461 1 98 11 LYS B O 1
ATOM 1301 N N . ALA B 1 12 ? 11.367 22.984 -11.172 1 97.56 12 ALA B N 1
ATOM 1302 C CA . ALA B 1 12 ? 12.367 23.188 -12.211 1 97.56 12 ALA B CA 1
ATOM 1303 C C . ALA B 1 12 ? 13.008 21.875 -12.641 1 97.56 12 ALA B C 1
ATOM 1305 O O . ALA B 1 12 ? 13.391 21.703 -13.797 1 97.56 12 ALA B O 1
ATOM 1306 N N . HIS B 1 13 ? 13.094 20.938 -11.703 1 97.81 13 HIS B N 1
ATOM 1307 C CA . HIS B 1 13 ? 13.711 19.641 -11.984 1 97.81 13 HIS B CA 1
ATOM 1308 C C . HIS B 1 13 ? 12.656 18.609 -12.359 1 97.81 13 HIS B C 1
ATOM 1310 O O . HIS B 1 13 ? 12.984 17.453 -12.648 1 97.81 13 HIS B O 1
ATOM 1316 N N . HIS B 1 14 ? 11.398 19.031 -12.328 1 98.25 14 HIS B N 1
ATOM 1317 C CA . HIS B 1 14 ? 10.266 18.188 -12.711 1 98.25 14 HIS B CA 1
ATOM 1318 C C . HIS B 1 14 ? 9.336 18.938 -13.664 1 98.25 14 HIS B C 1
ATOM 1320 O O . HIS B 1 14 ? 8.188 19.219 -13.312 1 98.25 14 HIS B O 1
ATOM 1326 N N . PRO B 1 15 ? 9.75 19.125 -14.867 1 97.19 15 PRO B N 1
ATOM 1327 C CA . PRO B 1 15 ? 8.992 19.969 -15.797 1 97.19 15 PRO B CA 1
ATOM 1328 C C . PRO B 1 15 ? 7.613 19.406 -16.125 1 97.19 15 PRO B C 1
ATOM 1330 O O . PRO B 1 15 ? 6.746 20.125 -16.625 1 97.19 15 PRO B O 1
ATOM 1333 N N . GLU B 1 16 ? 7.41 18.109 -15.812 1 97 16 GLU B N 1
ATOM 1334 C CA . GLU B 1 16 ? 6.109 17.484 -16.047 1 97 16 GLU B CA 1
ATOM 1335 C C . GLU B 1 16 ? 5.062 18.016 -15.07 1 97 16 GLU B C 1
ATOM 1337 O O . GLU B 1 16 ? 3.859 17.875 -15.305 1 97 16 GLU B O 1
ATOM 1342 N N . ILE B 1 17 ? 5.508 18.578 -13.969 1 98.06 17 ILE B N 1
ATOM 1343 C CA . ILE B 1 17 ? 4.602 19.156 -12.984 1 98.06 17 ILE B CA 1
ATOM 1344 C C . ILE B 1 17 ? 4.238 20.578 -13.398 1 98.06 17 ILE B C 1
ATOM 1346 O O . ILE B 1 17 ? 5.062 21.484 -13.305 1 98.06 17 ILE B O 1
ATOM 1350 N N . THR B 1 18 ? 2.99 20.75 -13.773 1 97.06 18 THR B N 1
ATOM 1351 C CA . THR B 1 18 ? 2.613 22.031 -14.352 1 97.06 18 THR B CA 1
ATOM 1352 C C . THR B 1 18 ? 1.766 22.844 -13.367 1 97.06 18 THR B C 1
ATOM 1354 O O . THR B 1 18 ? 1.574 24.047 -13.547 1 97.06 18 THR B O 1
ATOM 1357 N N . THR B 1 19 ? 1.234 22.188 -12.383 1 97.94 19 THR B N 1
ATOM 1358 C CA . THR B 1 19 ? 0.402 22.891 -11.414 1 97.94 19 THR B CA 1
ATOM 1359 C C . THR B 1 19 ? 1.261 23.719 -10.461 1 97.94 19 THR B C 1
ATOM 1361 O O . THR B 1 19 ? 2.414 23.359 -10.195 1 97.94 19 THR B O 1
ATOM 1364 N N . ASP B 1 20 ? 0.666 24.75 -9.875 1 96.5 20 ASP B N 1
ATOM 1365 C CA . ASP B 1 20 ? 1.316 25.531 -8.82 1 96.5 20 ASP B CA 1
ATOM 1366 C C . ASP B 1 20 ? 0.727 25.203 -7.453 1 96.5 20 ASP B C 1
ATOM 1368 O O . ASP B 1 20 ? 1.159 25.766 -6.438 1 96.5 20 ASP B O 1
ATOM 1372 N N . HIS B 1 21 ? -0.238 24.328 -7.512 1 97.62 21 HIS B N 1
ATOM 1373 C CA . HIS B 1 21 ? -0.889 23.969 -6.258 1 97.62 21 HIS B CA 1
ATOM 1374 C C . HIS B 1 21 ? -0.074 22.922 -5.488 1 97.62 21 HIS B C 1
ATOM 1376 O O . HIS B 1 21 ? 0.4 21.953 -6.07 1 97.62 21 HIS B O 1
ATOM 1382 N N . TYR B 1 22 ? 0.154 23.156 -4.258 1 98.25 22 TYR B N 1
ATOM 1383 C CA . TYR B 1 22 ? 0.729 22.203 -3.309 1 98.25 22 TYR B CA 1
ATOM 1384 C C . TYR B 1 22 ? 0.218 22.469 -1.897 1 98.25 22 TYR B C 1
ATOM 1386 O O . TYR B 1 22 ? -0.271 23.562 -1.603 1 98.25 22 TYR B O 1
ATOM 1394 N N . ASP B 1 23 ? 0.22 21.484 -1.103 1 98.06 23 ASP B N 1
ATOM 1395 C CA . ASP B 1 23 ? 0.08 21.656 0.34 1 98.06 23 ASP B CA 1
ATOM 1396 C C . ASP B 1 23 ? 1.409 21.4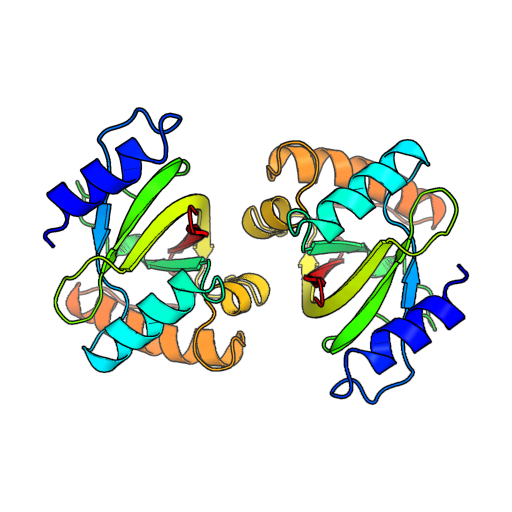22 1.053 1 98.06 23 ASP B C 1
ATOM 1398 O O . ASP B 1 23 ? 2.299 20.766 0.512 1 98.06 23 ASP B O 1
ATOM 1402 N N . ALA B 1 24 ? 1.612 22.031 2.178 1 98.5 24 ALA B N 1
ATOM 1403 C CA . ALA B 1 24 ? 2.838 21.875 2.957 1 98.5 24 ALA B CA 1
ATOM 1404 C C . ALA B 1 24 ? 2.523 21.656 4.434 1 98.5 24 ALA B C 1
ATOM 1406 O O . ALA B 1 24 ? 1.783 22.438 5.039 1 98.5 24 ALA B O 1
ATOM 1407 N N . TYR B 1 25 ? 3.031 20.578 4.953 1 98.19 25 TYR B N 1
ATOM 1408 C CA . TYR B 1 25 ? 2.732 20.281 6.352 1 98.19 25 TYR B CA 1
ATOM 1409 C C . TYR B 1 25 ? 3.736 19.281 6.922 1 98.19 25 TYR B C 1
ATOM 1411 O O . TYR B 1 25 ? 4.469 18.641 6.172 1 98.19 25 TYR B O 1
ATOM 1419 N N . ALA B 1 26 ? 3.834 19.219 8.25 1 98.06 26 ALA B N 1
ATOM 1420 C CA . ALA B 1 26 ? 4.602 18.219 8.969 1 98.06 26 ALA B CA 1
ATOM 1421 C C . ALA B 1 26 ? 3.68 17.172 9.594 1 98.06 26 ALA B C 1
ATOM 1423 O O . ALA B 1 26 ? 2.57 17.484 10.023 1 98.06 26 ALA B O 1
ATOM 1424 N N . PHE B 1 27 ? 4.133 15.945 9.602 1 97.62 27 PHE B N 1
ATOM 1425 C CA . PHE B 1 27 ? 3.443 14.883 10.328 1 97.62 27 PHE B CA 1
ATOM 1426 C C . PHE B 1 27 ? 3.832 14.891 11.797 1 97.62 27 PHE B C 1
ATOM 1428 O O . PHE B 1 27 ? 4.883 15.422 12.164 1 97.62 27 PHE B O 1
ATOM 1435 N N . GLY B 1 28 ? 3.012 14.242 12.578 1 91.38 28 GLY B N 1
ATOM 1436 C CA . GLY B 1 28 ? 3.357 14.023 13.977 1 91.38 28 GLY B CA 1
ATOM 1437 C C . GLY B 1 28 ? 2.795 15.086 14.898 1 91.38 28 GLY B C 1
ATOM 1438 O O . GLY B 1 28 ? 2.297 16.125 14.438 1 91.38 28 GLY B O 1
ATOM 1439 N N . SER B 1 29 ? 2.936 14.867 16.25 1 86.75 29 SER B N 1
ATOM 1440 C CA . SER B 1 29 ? 2.377 15.75 17.281 1 86.75 29 SER B CA 1
ATOM 1441 C C . SER B 1 29 ? 3.477 16.422 18.094 1 86.75 29 SER B C 1
ATOM 1443 O O . SER B 1 29 ? 3.193 17.172 19.016 1 86.75 29 SER B O 1
ATOM 1445 N N . SER B 1 30 ? 4.715 16.078 17.828 1 88.75 30 SER B N 1
ATOM 1446 C CA . SER B 1 30 ? 5.879 16.656 18.5 1 88.75 30 SER B CA 1
ATOM 1447 C C . SER B 1 30 ? 7.02 16.875 17.5 1 88.75 30 SER B C 1
ATOM 1449 O O . SER B 1 30 ? 6.996 16.344 16.391 1 88.75 30 SER B O 1
ATOM 1451 N N . ASP B 1 31 ? 7.992 17.609 17.953 1 90.31 31 ASP B N 1
ATOM 1452 C CA . ASP B 1 31 ? 9.156 17.859 17.109 1 90.31 31 ASP B CA 1
ATOM 1453 C C . ASP B 1 31 ? 9.867 16.547 16.766 1 90.31 31 ASP B C 1
ATOM 1455 O O . ASP B 1 31 ? 10.25 16.328 15.625 1 90.31 31 ASP B O 1
ATOM 1459 N N . ALA B 1 32 ? 10.047 15.812 17.812 1 90.56 32 ALA B N 1
ATOM 1460 C CA . ALA B 1 32 ? 10.75 14.547 17.609 1 90.56 32 ALA B CA 1
ATOM 1461 C C . ALA B 1 32 ? 10.008 13.656 16.625 1 90.56 32 ALA B C 1
ATOM 1463 O O . ALA B 1 32 ? 10.625 13.055 15.742 1 90.56 32 ALA B O 1
ATOM 1464 N N . THR B 1 33 ? 8.797 13.594 16.688 1 94.81 33 THR B N 1
ATOM 1465 C CA . THR B 1 33 ? 8.031 12.734 15.789 1 94.81 33 THR B CA 1
ATOM 1466 C C . THR B 1 33 ? 7.973 13.328 14.383 1 94.81 33 THR B C 1
ATOM 1468 O O . THR B 1 33 ? 7.953 12.594 13.391 1 94.81 33 THR B O 1
ATOM 1471 N N . ALA B 1 34 ? 7.965 14.656 14.367 1 97 34 ALA B N 1
ATOM 1472 C CA . ALA B 1 34 ? 7.914 15.305 13.062 1 97 34 ALA B CA 1
ATOM 1473 C C . ALA B 1 34 ? 9.141 14.945 12.227 1 97 34 ALA B C 1
ATOM 1475 O O . ALA B 1 34 ? 9.016 14.594 11.055 1 97 34 ALA B O 1
ATOM 1476 N N . ASP B 1 35 ? 10.305 15.031 12.758 1 97.75 35 ASP B N 1
ATOM 1477 C CA . ASP B 1 35 ? 11.539 14.703 12.062 1 97.75 35 ASP B CA 1
ATOM 1478 C C . ASP B 1 35 ? 11.562 13.234 11.633 1 97.75 35 ASP B C 1
ATOM 1480 O O . ASP B 1 35 ? 11.914 12.922 10.492 1 97.75 35 ASP B O 1
ATOM 1484 N N . LEU B 1 36 ? 11.219 12.398 12.562 1 98.06 36 LEU B N 1
ATOM 1485 C CA . LEU B 1 36 ? 11.211 10.961 12.289 1 98.06 36 LEU B CA 1
ATOM 1486 C C . LEU B 1 36 ? 10.25 10.633 11.148 1 98.06 36 LEU B C 1
ATOM 1488 O O . LEU B 1 36 ? 10.609 9.914 10.219 1 98.06 36 LEU B O 1
ATOM 1492 N N . LEU B 1 37 ? 9.055 11.148 11.203 1 98.56 37 LEU B N 1
ATOM 1493 C CA . LEU B 1 37 ? 8.031 10.805 10.219 1 98.56 37 LEU B CA 1
ATOM 1494 C C . LEU B 1 37 ? 8.383 11.398 8.852 1 98.56 37 LEU B C 1
ATOM 1496 O O . LEU B 1 37 ? 8.125 10.781 7.82 1 98.56 37 LEU B O 1
ATOM 1500 N N . ALA B 1 38 ? 8.945 12.578 8.844 1 98.62 38 ALA B N 1
ATOM 1501 C CA . ALA B 1 38 ? 9.422 13.141 7.582 1 98.62 38 ALA B CA 1
ATOM 1502 C C . ALA B 1 38 ? 10.477 12.242 6.941 1 98.62 38 ALA B C 1
ATOM 1504 O O . ALA B 1 38 ? 10.469 12.039 5.727 1 98.62 38 ALA B O 1
ATOM 1505 N N . HIS B 1 39 ? 11.359 11.727 7.738 1 98.44 39 HIS B N 1
ATOM 1506 C CA . HIS B 1 39 ? 12.391 10.82 7.25 1 98.44 39 HIS B CA 1
ATOM 1507 C C . HIS B 1 39 ? 11.781 9.539 6.688 1 98.44 39 HIS B C 1
ATOM 1509 O O . HIS B 1 39 ? 12.172 9.086 5.609 1 98.44 39 HIS B O 1
ATOM 1515 N N . LEU B 1 40 ? 10.789 8.984 7.391 1 98.62 40 LEU B N 1
ATOM 1516 C CA . LEU B 1 40 ? 10.141 7.754 6.949 1 98.62 40 LEU B CA 1
ATOM 1517 C C . LEU B 1 40 ? 9.43 7.965 5.617 1 98.62 40 LEU B C 1
ATOM 1519 O O . LEU B 1 40 ? 9.391 7.062 4.781 1 98.62 40 LEU B O 1
ATOM 1523 N N . VAL B 1 41 ? 8.836 9.141 5.43 1 98.81 41 VAL B N 1
ATOM 1524 C CA . VAL B 1 41 ? 8.219 9.469 4.148 1 98.81 41 VAL B CA 1
ATOM 1525 C C . VAL B 1 41 ? 9.289 9.555 3.064 1 98.81 41 VAL B C 1
ATOM 1527 O O . VAL B 1 41 ? 9.141 8.961 1.99 1 98.81 41 VAL B O 1
ATOM 1530 N N . LYS B 1 42 ? 10.367 10.234 3.365 1 98.75 42 LYS B N 1
ATOM 1531 C CA . LYS B 1 42 ? 11.43 10.492 2.395 1 98.75 42 LYS B CA 1
ATOM 1532 C C . LYS B 1 42 ? 12.023 9.188 1.873 1 98.75 42 LYS B C 1
ATOM 1534 O O . LYS B 1 42 ? 12.32 9.062 0.682 1 98.75 42 LYS B O 1
ATOM 1539 N N . ILE B 1 43 ? 12.156 8.211 2.727 1 97.88 43 ILE B N 1
ATOM 1540 C CA . ILE B 1 43 ? 12.828 6.98 2.32 1 97.88 43 ILE B CA 1
ATOM 1541 C C . ILE B 1 43 ? 11.805 5.988 1.769 1 97.88 43 ILE B C 1
ATOM 1543 O O . ILE B 1 43 ? 12.156 4.863 1.409 1 97.88 43 ILE B O 1
ATOM 1547 N N . GLY B 1 44 ? 10.57 6.367 1.759 1 97.75 44 GLY B N 1
ATOM 1548 C CA . GLY B 1 44 ? 9.547 5.551 1.119 1 97.75 44 GLY B CA 1
ATOM 1549 C C . GLY B 1 44 ? 8.953 4.508 2.043 1 97.75 44 GLY B C 1
ATOM 1550 O O . GLY B 1 44 ? 8.297 3.57 1.588 1 97.75 44 GLY B O 1
ATOM 1551 N N . GLN B 1 45 ? 9.242 4.594 3.295 1 98.06 45 GLN B N 1
ATOM 1552 C CA . GLN B 1 45 ? 8.648 3.66 4.25 1 98.06 45 GLN B CA 1
ATOM 1553 C C . GLN B 1 45 ? 7.234 4.078 4.625 1 98.06 45 GLN B C 1
ATOM 1555 O O . GLN B 1 45 ? 6.328 3.242 4.688 1 98.06 45 GLN B O 1
ATOM 1560 N N . LYS B 1 46 ? 7.043 5.32 5.07 1 98.75 46 LYS B N 1
ATOM 1561 C CA . LYS B 1 46 ? 5.699 5.852 5.281 1 98.75 46 LYS B CA 1
ATOM 1562 C C . LYS B 1 46 ? 5.09 6.344 3.973 1 98.75 46 LYS B C 1
ATOM 1564 O O . LYS B 1 46 ? 5.574 7.312 3.381 1 98.75 46 LYS B O 1
ATOM 1569 N N . THR B 1 47 ? 4.055 5.707 3.496 1 98.88 47 THR B N 1
ATOM 1570 C CA . THR B 1 47 ? 3.453 6.039 2.209 1 98.88 47 THR B CA 1
ATOM 1571 C C . THR B 1 47 ? 1.942 6.207 2.346 1 98.88 47 THR B C 1
ATOM 1573 O O . THR B 1 47 ? 1.223 6.23 1.345 1 98.88 47 THR B O 1
ATOM 1576 N N . ALA B 1 48 ? 1.397 6.246 3.512 1 98.88 48 ALA B N 1
ATOM 1577 C CA . ALA B 1 48 ? -0.026 6.445 3.768 1 98.88 48 ALA B CA 1
ATOM 1578 C C . ALA B 1 48 ? -0.243 7.289 5.02 1 98.88 48 ALA B C 1
ATOM 1580 O O . ALA B 1 48 ? 0.684 7.496 5.809 1 98.88 48 ALA B O 1
ATOM 1581 N N . THR B 1 49 ? -1.387 7.855 5.141 1 98.81 49 THR B N 1
ATOM 1582 C CA . THR B 1 49 ? -1.77 8.609 6.328 1 98.81 49 THR B CA 1
ATOM 1583 C C . THR B 1 49 ? -3.285 8.617 6.5 1 98.81 49 THR B C 1
ATOM 1585 O O . THR B 1 49 ? -4.02 8.25 5.578 1 98.81 49 THR B O 1
ATOM 1588 N N . THR B 1 50 ? -3.756 8.883 7.664 1 98.69 50 THR B N 1
ATOM 1589 C CA . THR B 1 50 ? -5.176 8.852 8 1 98.69 50 THR B CA 1
ATOM 1590 C C . THR B 1 50 ? -5.586 10.117 8.75 1 98.69 50 THR B C 1
ATOM 1592 O O . THR B 1 50 ? -4.891 10.547 9.672 1 98.69 50 THR B O 1
ATOM 1595 N N . SER B 1 51 ? -6.586 10.781 8.328 1 98.12 51 SER B N 1
ATOM 1596 C CA . SER B 1 51 ? -7.242 11.859 9.062 1 98.12 51 SER B CA 1
ATOM 1597 C C . SER B 1 51 ? -8.703 11.531 9.328 1 98.12 51 SER B C 1
ATOM 1599 O O . SER B 1 51 ? -9.227 10.539 8.828 1 98.12 51 SER B O 1
ATOM 1601 N N . GLY B 1 52 ? -9.344 12.203 10.242 1 98.19 52 GLY B N 1
ATOM 1602 C CA . GLY B 1 52 ? -10.766 12.039 10.516 1 98.19 52 GLY B CA 1
ATOM 1603 C C . GLY B 1 52 ? -11.641 12.969 9.703 1 98.19 52 GLY B C 1
ATOM 1604 O O . GLY B 1 52 ? -11.484 14.188 9.758 1 98.19 52 GLY B O 1
ATOM 1605 N N . VAL B 1 53 ? -12.609 12.414 8.969 1 98.5 53 VAL B N 1
ATOM 1606 C CA . VAL B 1 53 ? -13.484 13.172 8.078 1 98.5 53 VAL B CA 1
ATOM 1607 C C . VAL B 1 53 ? -14.219 14.25 8.875 1 98.5 53 VAL B C 1
ATOM 1609 O O . VAL B 1 53 ? -14.312 15.398 8.438 1 98.5 53 VAL B O 1
ATOM 1612 N N . GLU B 1 54 ? -14.648 13.906 10.031 1 98 54 GLU B N 1
ATOM 1613 C CA . GLU B 1 54 ? -15.508 14.773 10.82 1 98 54 GLU B CA 1
ATOM 1614 C C . GLU B 1 54 ? -14.711 15.867 11.523 1 98 54 GLU B C 1
ATOM 1616 O O . GLU B 1 54 ? -15.281 16.75 12.156 1 98 54 GLU B O 1
ATOM 1621 N N . LEU B 1 55 ? -13.43 15.805 11.406 1 97.5 55 LEU B N 1
ATOM 1622 C CA . LEU B 1 55 ? -12.555 16.781 12.055 1 97.5 55 LEU B CA 1
ATOM 1623 C C . LEU B 1 55 ? -12.203 17.906 11.094 1 97.5 55 LEU B C 1
ATOM 1625 O O . LEU B 1 55 ? -11.57 18.891 11.492 1 97.5 55 LEU B O 1
ATOM 1629 N N . TYR B 1 56 ? -12.562 17.797 9.805 1 97 56 TYR B N 1
ATOM 1630 C CA . TYR B 1 56 ? -12.367 18.875 8.836 1 97 56 TYR B CA 1
ATOM 1631 C C . TYR B 1 56 ? -13.375 20 9.062 1 97 56 TYR B C 1
ATOM 1633 O O . TYR B 1 56 ? -14.547 19.734 9.352 1 97 56 TYR B O 1
ATOM 1641 N N . GLU B 1 57 ? -12.898 21.156 8.867 1 94.31 57 GLU B N 1
ATOM 1642 C CA . GLU B 1 57 ? -13.82 22.297 8.867 1 94.31 57 GLU B CA 1
ATOM 1643 C C . GLU B 1 57 ? -14.719 22.281 7.629 1 94.31 57 GLU B C 1
ATOM 1645 O O . GLU B 1 57 ? -14.352 21.703 6.602 1 94.31 57 GLU B O 1
ATOM 1650 N N . ALA B 1 58 ? -15.883 22.953 7.672 1 91.56 58 ALA B N 1
ATOM 1651 C CA . ALA B 1 58 ? -16.891 22.938 6.609 1 91.56 58 ALA B CA 1
ATOM 1652 C C . ALA B 1 58 ? -16.297 23.391 5.285 1 91.56 58 ALA B C 1
ATOM 1654 O O . ALA B 1 58 ? -16.609 22.844 4.227 1 91.56 58 ALA B O 1
ATOM 1655 N N . ASP B 1 59 ? -15.375 24.25 5.246 1 94.62 59 ASP B N 1
ATOM 1656 C CA . ASP B 1 59 ? -14.836 24.812 4.016 1 94.62 59 ASP B CA 1
ATOM 1657 C C . ASP B 1 59 ? -13.422 24.312 3.746 1 94.62 59 ASP B C 1
ATOM 1659 O O . ASP B 1 59 ? -12.781 24.719 2.775 1 94.62 59 ASP B O 1
ATOM 1663 N N . GLU B 1 60 ? -12.984 23.406 4.555 1 95.31 60 GLU B N 1
ATOM 1664 C CA . GLU B 1 60 ? -11.641 22.844 4.371 1 95.31 60 GLU B CA 1
ATOM 1665 C C . GLU B 1 60 ? -11.641 21.75 3.316 1 95.31 60 GLU B C 1
ATOM 1667 O O . GLU B 1 60 ? -12.344 20.75 3.451 1 95.31 60 GLU B O 1
ATOM 1672 N N . PRO B 1 61 ? -10.977 22.031 2.27 1 95.94 61 PRO B N 1
ATOM 1673 C CA . PRO B 1 61 ? -10.953 20.984 1.237 1 95.94 61 PRO B CA 1
ATOM 1674 C C . PRO B 1 61 ? -10.25 19.719 1.695 1 95.94 61 PRO B C 1
ATOM 1676 O O . PRO B 1 61 ? -9.258 19.781 2.434 1 95.94 61 PRO B O 1
ATOM 1679 N N . PHE B 1 62 ? -10.789 18.531 1.253 1 97.88 62 PHE B N 1
ATOM 1680 C CA . PHE B 1 62 ? -10.086 17.266 1.475 1 97.88 62 PHE B CA 1
ATOM 1681 C C . PHE B 1 62 ? -8.906 17.125 0.522 1 97.88 62 PHE B C 1
ATOM 1683 O O . PHE B 1 62 ? -8.938 17.641 -0.597 1 97.88 62 PHE B O 1
ATOM 1690 N N . PRO B 1 63 ? -7.852 16.453 1.015 1 98.12 63 PRO B N 1
ATOM 1691 C CA . PRO B 1 63 ? -6.84 16.031 0.041 1 98.12 63 PRO B CA 1
ATOM 1692 C C . PRO B 1 63 ? -7.438 15.281 -1.146 1 98.12 63 PRO B C 1
ATOM 1694 O O . PRO B 1 63 ? -8.523 14.711 -1.038 1 98.12 63 PRO B O 1
ATOM 1697 N N . PHE B 1 64 ? -6.734 15.281 -2.287 1 98.44 64 PHE B N 1
ATOM 1698 C CA . PHE B 1 64 ? -7.301 14.664 -3.48 1 98.44 64 PHE B CA 1
ATOM 1699 C C . PHE B 1 64 ? -6.215 13.984 -4.305 1 98.44 64 PHE B C 1
ATOM 1701 O O . PHE B 1 64 ? -5.031 14.305 -4.164 1 98.44 64 PHE B O 1
ATOM 1708 N N . VAL B 1 65 ? -6.602 13.055 -5.086 1 98.56 65 VAL B N 1
ATOM 1709 C CA . VAL B 1 65 ? -5.684 12.32 -5.953 1 98.56 65 VAL B CA 1
ATOM 1710 C C . VAL B 1 65 ? -4.98 13.289 -6.898 1 98.56 65 VAL B C 1
ATOM 1712 O O . VAL B 1 65 ? -5.625 14.125 -7.535 1 98.56 65 VAL B O 1
ATOM 1715 N N . GLY B 1 66 ? -3.666 13.219 -6.98 1 98.44 66 GLY B N 1
ATOM 1716 C CA . GLY B 1 66 ? -2.865 14.078 -7.836 1 98.44 66 GLY B CA 1
ATOM 1717 C C . GLY B 1 66 ? -2.27 15.266 -7.098 1 98.44 66 GLY B C 1
ATOM 1718 O O . GLY B 1 66 ? -1.413 15.969 -7.637 1 98.44 66 GLY B O 1
ATOM 1719 N N . GLU B 1 67 ? -2.73 15.492 -5.852 1 98.62 67 GLU B N 1
ATOM 1720 C CA . GLU B 1 67 ? -2.244 16.641 -5.082 1 98.62 67 GLU B CA 1
ATOM 1721 C C . GLU B 1 67 ? -0.784 16.453 -4.68 1 98.62 67 GLU B C 1
ATOM 1723 O O . GLU B 1 67 ? -0.385 15.359 -4.258 1 98.62 67 GLU B O 1
ATOM 1728 N N . TYR B 1 68 ? 0.025 17.484 -4.867 1 98.88 68 TYR B N 1
ATOM 1729 C CA . TYR B 1 68 ? 1.405 17.5 -4.395 1 98.88 68 TYR B CA 1
ATOM 1730 C C . TYR B 1 68 ? 1.495 18.062 -2.982 1 98.88 68 TYR B C 1
ATOM 1732 O O . TYR B 1 68 ? 0.806 19.031 -2.654 1 98.88 68 TYR B O 1
ATOM 1740 N N . ASN B 1 69 ? 2.285 17.438 -2.172 1 98.88 69 ASN B N 1
ATOM 1741 C CA . ASN B 1 69 ? 2.504 17.844 -0.786 1 98.88 69 ASN B CA 1
ATOM 1742 C C . ASN B 1 69 ? 3.988 18 -0.477 1 98.88 69 ASN B C 1
ATOM 1744 O O . ASN B 1 69 ? 4.812 17.188 -0.909 1 98.88 69 ASN B O 1
ATOM 1748 N N . ILE B 1 70 ? 4.359 19.047 0.187 1 98.88 70 ILE B N 1
ATOM 1749 C CA . ILE B 1 70 ? 5.703 19.219 0.718 1 98.88 70 ILE B CA 1
ATOM 1750 C C . ILE B 1 70 ? 5.738 18.812 2.189 1 98.88 70 ILE B C 1
ATOM 1752 O O . ILE B 1 70 ? 5.066 19.438 3.023 1 98.88 70 ILE B O 1
ATOM 1756 N N . ILE B 1 71 ? 6.496 17.828 2.488 1 98.88 71 ILE B N 1
ATOM 1757 C CA . ILE B 1 71 ? 6.621 17.328 3.855 1 98.88 71 ILE B CA 1
ATOM 1758 C C . ILE B 1 71 ? 7.711 18.109 4.586 1 98.88 71 ILE B C 1
ATOM 1760 O O . ILE B 1 71 ? 8.828 18.25 4.082 1 98.88 71 ILE B O 1
ATOM 1764 N N . LEU B 1 72 ? 7.336 18.594 5.758 1 98.75 72 LEU B N 1
ATOM 1765 C CA . LEU B 1 72 ? 8.227 19.453 6.516 1 98.75 72 LEU B CA 1
ATOM 1766 C C . LEU B 1 72 ? 8.781 18.734 7.738 1 98.75 72 LEU B C 1
ATOM 1768 O O . LEU B 1 72 ? 8.148 17.812 8.266 1 98.75 72 LEU B O 1
ATOM 1772 N N . ASP B 1 73 ? 9.984 19.156 8.172 1 97.88 73 ASP B N 1
ATOM 1773 C CA . ASP B 1 73 ? 10.523 18.672 9.438 1 97.88 73 ASP B CA 1
ATOM 1774 C C . ASP B 1 73 ? 10.055 19.531 10.602 1 97.88 73 ASP B C 1
ATOM 1776 O O . ASP B 1 73 ? 9.18 20.391 10.438 1 97.88 73 ASP B O 1
ATOM 1780 N N . ALA B 1 74 ? 10.586 19.281 11.82 1 97.12 74 ALA B N 1
ATOM 1781 C CA . ALA B 1 74 ? 10.164 19.953 13.047 1 97.12 74 ALA B CA 1
ATOM 1782 C C . ALA B 1 74 ? 10.422 21.453 12.969 1 97.12 74 ALA B C 1
ATOM 1784 O O . ALA B 1 74 ? 9.727 22.234 13.617 1 97.12 74 ALA B O 1
ATOM 1785 N N . GLN B 1 75 ? 11.312 21.922 12.133 1 96.5 75 GLN B N 1
ATOM 1786 C CA . GLN B 1 75 ? 11.695 23.328 12.047 1 96.5 75 GLN B CA 1
ATOM 1787 C C . GLN B 1 75 ? 10.992 24.016 10.875 1 96.5 75 GLN B C 1
ATOM 1789 O O . GLN B 1 75 ? 11.258 25.188 10.586 1 96.5 75 GLN B O 1
ATOM 1794 N N . GLY B 1 76 ? 10.148 23.297 10.18 1 97.25 76 GLY B N 1
ATOM 1795 C CA . GLY B 1 76 ? 9.422 23.875 9.062 1 97.25 76 GLY B CA 1
ATOM 1796 C C . GLY B 1 76 ? 10.203 23.844 7.762 1 97.25 76 GLY B C 1
ATOM 1797 O O . GLY B 1 76 ? 9.82 24.484 6.785 1 97.25 76 GLY B O 1
ATOM 1798 N N . ASN B 1 77 ? 11.266 23.078 7.77 1 98 77 ASN B N 1
ATOM 1799 C CA . ASN B 1 77 ? 12.039 22.938 6.539 1 98 77 ASN B CA 1
ATOM 1800 C C . ASN B 1 77 ? 11.469 21.828 5.656 1 98 77 ASN B C 1
ATOM 1802 O O . ASN B 1 77 ? 11.086 20.766 6.152 1 98 77 ASN B O 1
ATOM 1806 N N . PRO B 1 78 ? 11.438 22.109 4.348 1 98.62 78 PRO B N 1
ATOM 1807 C CA . PRO B 1 78 ? 10.984 21.047 3.439 1 98.62 78 PRO B CA 1
ATOM 1808 C C . PRO B 1 78 ? 11.945 19.859 3.398 1 98.62 78 PRO B C 1
ATOM 1810 O O . PRO B 1 78 ? 13.164 20.047 3.346 1 98.62 78 PRO B O 1
ATOM 1813 N N . VAL B 1 79 ? 11.391 18.641 3.396 1 98.62 79 VAL B N 1
ATOM 1814 C CA . VAL B 1 79 ? 12.188 17.422 3.42 1 98.62 79 VAL B CA 1
ATOM 1815 C C . VAL B 1 79 ? 12.023 16.672 2.102 1 98.62 79 VAL B C 1
ATOM 1817 O O . VAL B 1 79 ? 13 16.172 1.541 1 98.62 79 VAL B O 1
ATOM 1820 N N . CYS B 1 80 ? 10.828 16.594 1.544 1 98.81 80 CYS B N 1
ATOM 1821 C CA . CYS B 1 80 ? 10.547 15.906 0.286 1 98.81 80 CYS B CA 1
ATOM 1822 C C . CYS B 1 80 ? 9.18 16.297 -0.251 1 98.81 80 CYS B C 1
ATOM 1824 O O . CYS B 1 80 ? 8.422 17 0.422 1 98.81 80 CYS B O 1
ATOM 1826 N N . VAL B 1 81 ? 8.891 15.969 -1.487 1 98.88 81 VAL B N 1
ATOM 1827 C CA . VAL B 1 81 ? 7.602 16.172 -2.139 1 98.88 81 VAL B CA 1
ATOM 1828 C C . VAL B 1 81 ? 6.922 14.828 -2.371 1 98.88 81 VAL B C 1
ATOM 1830 O O . VAL B 1 81 ? 7.559 13.875 -2.826 1 98.88 81 VAL B O 1
ATOM 1833 N N . THR B 1 82 ? 5.648 14.734 -2.004 1 98.88 82 THR B N 1
ATOM 1834 C CA . THR B 1 82 ? 4.848 13.555 -2.316 1 98.88 82 THR B CA 1
ATOM 1835 C C . THR B 1 82 ? 3.693 13.914 -3.246 1 98.88 82 THR B C 1
ATOM 1837 O O . THR B 1 82 ? 3.375 15.094 -3.418 1 98.88 82 THR B O 1
ATOM 1840 N N . GLN B 1 83 ? 3.166 13 -3.889 1 98.88 83 GLN B N 1
ATOM 1841 C CA . GLN B 1 83 ? 1.909 13.141 -4.617 1 98.88 83 GLN B CA 1
ATOM 1842 C C . GLN B 1 83 ? 0.879 12.125 -4.141 1 98.88 83 GLN B C 1
ATOM 1844 O O . GLN B 1 83 ? 1.175 10.93 -4.051 1 98.88 83 GLN B O 1
ATOM 1849 N N . THR B 1 84 ? -0.32 12.523 -3.785 1 98.94 84 THR B N 1
ATOM 1850 C CA . THR B 1 84 ? -1.412 11.648 -3.365 1 98.94 84 THR B CA 1
ATOM 1851 C C . THR B 1 84 ? -1.894 10.789 -4.531 1 98.94 84 THR B C 1
ATOM 1853 O O . THR B 1 84 ? -2.186 11.305 -5.613 1 98.94 84 THR B O 1
ATOM 1856 N N . LYS B 1 85 ? -1.998 9.484 -4.305 1 98.88 85 LYS B N 1
ATOM 1857 C CA . LYS B 1 85 ? -2.33 8.547 -5.375 1 98.88 85 LYS B CA 1
ATOM 1858 C C . LYS B 1 85 ? -3.703 7.918 -5.145 1 98.88 85 LYS B C 1
ATOM 1860 O O . LYS B 1 85 ? -4.391 7.551 -6.102 1 98.88 85 LYS B O 1
ATOM 1865 N N . VAL B 1 86 ? -4.055 7.754 -3.947 1 98.88 86 VAL B N 1
ATOM 1866 C CA . VAL B 1 86 ? -5.324 7.152 -3.561 1 98.88 86 VAL B CA 1
ATOM 1867 C C . VAL B 1 86 ? -5.941 7.938 -2.404 1 98.88 86 VAL B C 1
ATOM 1869 O O . VAL B 1 86 ? -5.227 8.383 -1.499 1 98.88 86 VAL B O 1
ATOM 1872 N N . THR B 1 87 ? -7.188 8.164 -2.475 1 98.81 87 THR B N 1
ATOM 1873 C CA . THR B 1 87 ? -7.961 8.578 -1.309 1 98.81 87 THR B CA 1
ATOM 1874 C C . THR B 1 87 ? -9.188 7.684 -1.137 1 98.81 87 THR B C 1
ATOM 1876 O O . THR B 1 87 ? -9.82 7.289 -2.119 1 98.81 87 THR B O 1
ATOM 1879 N N . GLU B 1 88 ? -9.477 7.379 0.049 1 98.56 88 GLU B N 1
ATOM 1880 C CA . GLU B 1 88 ? -10.695 6.633 0.346 1 98.56 88 GLU B CA 1
ATOM 1881 C C . GLU B 1 88 ? -11.141 6.848 1.791 1 98.56 88 GLU B C 1
ATOM 1883 O O . GLU B 1 88 ? -10.312 7.113 2.666 1 98.56 88 GLU B O 1
ATOM 1888 N N . THR B 1 89 ? -12.398 6.797 2.035 1 98.69 89 THR B N 1
ATOM 1889 C CA . THR B 1 89 ? -12.953 6.891 3.381 1 98.69 89 THR B CA 1
ATOM 1890 C C . THR B 1 89 ? -13.43 5.523 3.867 1 98.69 89 THR B C 1
ATOM 1892 O O . THR B 1 89 ? -14.203 4.852 3.186 1 98.69 89 THR B O 1
ATOM 1895 N N . VAL B 1 90 ? -12.914 5.102 4.984 1 98.12 90 VAL B N 1
ATOM 1896 C CA . VAL B 1 90 ? -13.289 3.82 5.57 1 98.12 90 VAL B CA 1
ATOM 1897 C C . VAL B 1 90 ? -13.555 3.992 7.062 1 98.12 90 VAL B C 1
ATOM 1899 O O . VAL B 1 90 ? -12.922 4.824 7.719 1 98.12 90 VAL B O 1
ATOM 1902 N N . PRO B 1 91 ? -14.508 3.207 7.625 1 98.62 91 PRO B N 1
ATOM 1903 C CA . PRO B 1 91 ? -14.664 3.256 9.078 1 98.62 91 PRO B CA 1
ATOM 1904 C C . PRO B 1 91 ? -13.383 2.879 9.82 1 98.62 91 PRO B C 1
ATOM 1906 O O . PRO B 1 91 ? -12.609 2.047 9.344 1 98.62 91 PRO B O 1
ATOM 1909 N N . PHE B 1 92 ? -13.242 3.441 11.031 1 98.88 92 PHE B N 1
ATOM 1910 C CA . PHE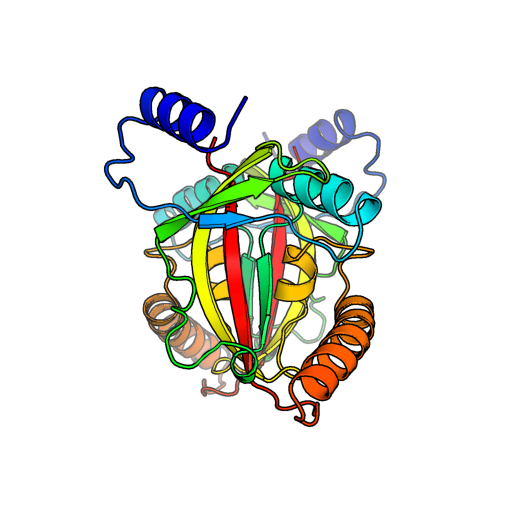 B 1 92 ? -12.055 3.213 11.852 1 98.88 92 PHE B CA 1
ATOM 1911 C C . PHE B 1 92 ? -11.805 1.722 12.039 1 98.88 92 PHE B C 1
ATOM 1913 O O . PHE B 1 92 ? -10.68 1.253 11.883 1 98.88 92 PHE B O 1
ATOM 1920 N N . ASP B 1 93 ? -12.844 1 12.25 1 98.25 93 ASP B N 1
ATOM 1921 C CA . ASP B 1 93 ? -12.672 -0.412 12.578 1 98.25 93 ASP B CA 1
ATOM 1922 C C . ASP B 1 93 ? -12.508 -1.251 11.312 1 98.25 93 ASP B C 1
ATOM 1924 O O . ASP B 1 93 ? -12.375 -2.475 11.383 1 98.25 93 ASP B O 1
ATOM 1928 N N . GLN B 1 94 ? -12.484 -0.621 10.141 1 97.56 94 GLN B N 1
ATOM 1929 C CA . GLN B 1 94 ? -12.305 -1.332 8.875 1 97.56 94 GLN B CA 1
ATOM 1930 C C . GLN B 1 94 ? -11 -0.931 8.195 1 97.56 94 GLN B C 1
ATOM 1932 O O . GLN B 1 94 ? -10.711 -1.368 7.082 1 97.56 94 GLN B O 1
ATOM 1937 N N . VAL B 1 95 ? -10.281 -0.049 8.828 1 98.56 95 VAL B N 1
ATOM 1938 C CA . VAL B 1 95 ? -8.93 0.202 8.336 1 98.56 95 VAL B CA 1
ATOM 1939 C C . VAL B 1 95 ? -8.148 -1.107 8.289 1 98.56 95 VAL B C 1
ATOM 1941 O O . VAL B 1 95 ? -8.219 -1.917 9.211 1 98.56 95 VAL B O 1
ATOM 1944 N N . SER B 1 96 ? -7.422 -1.31 7.25 1 98.56 96 SER B N 1
ATOM 1945 C CA . SER B 1 96 ? -6.84 -2.617 6.977 1 98.56 96 SER B CA 1
ATOM 1946 C C . SER B 1 96 ? -5.434 -2.73 7.559 1 98.56 96 SER B C 1
ATOM 1948 O O . SER B 1 96 ? -4.797 -1.72 7.86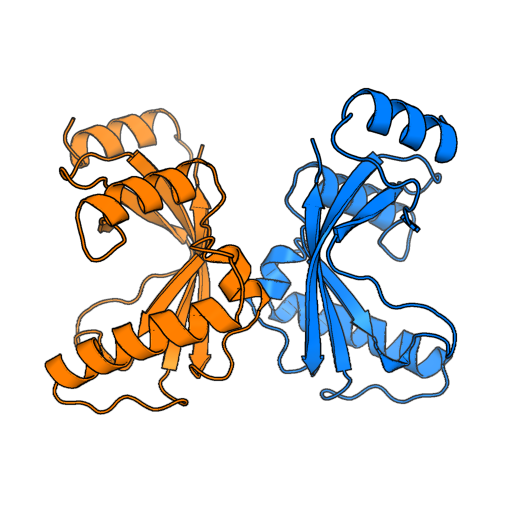3 1 98.56 96 SER B O 1
ATOM 1950 N N . GLN B 1 97 ? -4.996 -3.963 7.688 1 98.5 97 GLN B N 1
ATOM 1951 C CA . GLN B 1 97 ? -3.598 -4.223 8.023 1 98.5 97 GLN B CA 1
ATOM 1952 C C . GLN B 1 97 ? -2.662 -3.646 6.965 1 98.5 97 GLN B C 1
ATOM 1954 O O . GLN B 1 97 ? -1.581 -3.15 7.289 1 98.5 97 GLN B O 1
ATOM 1959 N N . GLU B 1 98 ? -3.043 -3.764 5.711 1 98.81 98 GLU B N 1
ATOM 1960 C CA . GLU B 1 98 ? -2.27 -3.189 4.613 1 98.81 98 GLU B CA 1
ATOM 1961 C C . GLU B 1 98 ? -2.043 -1.694 4.82 1 98.81 98 GLU B C 1
ATOM 1963 O O . GLU B 1 98 ? -0.918 -1.208 4.688 1 98.81 98 GLU B O 1
ATOM 1968 N N . HIS B 1 99 ? -3.061 -1.005 5.16 1 98.88 99 HIS B N 1
ATOM 1969 C CA . HIS B 1 99 ? -2.936 0.435 5.355 1 98.88 99 HIS B CA 1
ATOM 1970 C C . HIS B 1 99 ? -2.02 0.75 6.535 1 98.88 99 HIS B C 1
ATOM 1972 O O . HIS B 1 99 ? -1.177 1.646 6.449 1 98.88 99 HIS B O 1
ATOM 1978 N N . ALA B 1 100 ? -2.25 0.021 7.629 1 98.81 100 ALA B N 1
ATOM 1979 C CA . ALA B 1 100 ? -1.381 0.204 8.789 1 98.81 100 ALA B CA 1
ATOM 1980 C C . ALA B 1 100 ? 0.084 0.008 8.414 1 98.81 100 ALA B C 1
ATOM 1982 O O . ALA B 1 100 ? 0.948 0.784 8.828 1 98.81 100 ALA B O 1
ATOM 1983 N N . TYR B 1 101 ? 0.304 -0.991 7.641 1 98.88 101 TYR B N 1
ATOM 1984 C CA . TYR B 1 101 ? 1.661 -1.282 7.191 1 98.88 101 TYR B CA 1
ATOM 1985 C C . TYR B 1 101 ? 2.232 -0.118 6.391 1 98.88 101 TYR B C 1
ATOM 1987 O O . TYR B 1 101 ? 3.373 0.296 6.617 1 98.88 101 TYR B O 1
ATOM 1995 N N . HIS B 1 102 ? 1.457 0.478 5.52 1 98.81 102 HIS B N 1
ATOM 1996 C CA . HIS B 1 102 ? 1.92 1.53 4.621 1 98.81 102 HIS B CA 1
ATOM 1997 C C . HIS B 1 102 ? 2.016 2.869 5.348 1 98.81 102 HIS B C 1
ATOM 1999 O O . HIS B 1 102 ? 2.734 3.768 4.902 1 98.81 102 HIS B O 1
ATOM 2005 N N . GLU B 1 103 ? 1.263 3.076 6.457 1 98.56 103 GLU B N 1
ATOM 2006 C CA . GLU B 1 103 ? 1.483 4.27 7.266 1 98.56 103 GLU B CA 1
ATOM 2007 C C . GLU B 1 103 ? 2.896 4.293 7.844 1 98.56 103 GLU B C 1
ATOM 2009 O O . GLU B 1 103 ? 3.428 5.359 8.156 1 98.56 103 GLU B O 1
ATOM 2014 N N . GLY B 1 104 ? 3.484 3.041 8.008 1 97.38 104 GLY B N 1
ATOM 2015 C CA . GLY B 1 104 ? 4.934 2.918 8.086 1 97.38 104 GLY B CA 1
ATOM 2016 C C . GLY B 1 104 ? 5.488 3.289 9.445 1 97.38 104 GLY B C 1
ATOM 2017 O O . GLY B 1 104 ? 6.703 3.334 9.641 1 97.38 104 GLY B O 1
ATOM 2018 N N . GLU B 1 105 ? 4.617 3.607 10.406 1 96.19 105 GLU B N 1
ATOM 2019 C CA . GLU B 1 105 ? 5.062 4.07 11.719 1 96.19 105 GLU B CA 1
ATOM 2020 C C . GLU B 1 105 ? 5.184 2.908 12.703 1 96.19 105 GLU B C 1
ATOM 2022 O O . GLU B 1 105 ? 4.598 1.844 12.484 1 96.19 105 GLU B O 1
ATOM 2027 N N . ASP B 1 106 ? 5.969 3.051 13.781 1 96.25 106 ASP B N 1
ATOM 2028 C CA . ASP B 1 106 ? 6.129 2.068 14.852 1 96.25 106 ASP B CA 1
ATOM 2029 C C . ASP B 1 106 ? 6.465 0.691 14.281 1 96.25 106 ASP B C 1
ATOM 2031 O O . ASP B 1 106 ? 7.41 0.549 13.508 1 96.25 106 ASP B O 1
ATOM 2035 N N . ASP B 1 107 ? 5.703 -0.441 14.664 1 98 107 ASP B N 1
ATOM 2036 C CA . ASP B 1 107 ? 5.988 -1.781 14.164 1 98 107 ASP B CA 1
ATOM 2037 C C . ASP B 1 107 ? 5.156 -2.092 12.922 1 98 107 ASP B C 1
ATOM 2039 O O . ASP B 1 107 ? 5.16 -3.223 12.43 1 98 107 ASP B O 1
ATOM 2043 N N . ARG B 1 108 ? 4.426 -1.154 12.477 1 98.25 108 ARG B N 1
ATOM 2044 C CA . ARG B 1 108 ? 3.654 -1.185 11.242 1 98.25 108 ARG B CA 1
ATOM 2045 C C . ARG B 1 108 ? 2.582 -2.268 11.289 1 98.25 108 ARG B C 1
ATOM 2047 O O . ARG B 1 108 ? 2.203 -2.822 10.258 1 98.25 108 ARG B O 1
ATOM 2054 N N . THR B 1 109 ? 2.123 -2.59 12.484 1 98.31 109 THR B N 1
ATOM 2055 C CA . THR B 1 109 ? 1.049 -3.564 12.641 1 98.31 109 THR B CA 1
ATOM 2056 C C . THR B 1 109 ? -0.293 -2.863 12.828 1 98.31 109 THR B C 1
ATOM 2058 O O . THR B 1 109 ? -0.348 -1.742 13.336 1 98.31 109 THR B O 1
ATOM 2061 N N . LEU B 1 110 ? -1.327 -3.572 12.5 1 98.44 110 LEU B N 1
ATOM 2062 C CA . LEU B 1 110 ? -2.676 -3.047 12.688 1 98.44 110 LEU B CA 1
ATOM 2063 C C . LEU B 1 110 ? -2.977 -2.838 14.164 1 98.44 110 LEU B C 1
ATOM 2065 O O . LEU B 1 110 ? -3.641 -1.867 14.539 1 98.44 110 LEU B O 1
ATOM 2069 N N . SER B 1 111 ? -2.545 -3.777 14.961 1 98.38 111 SER B N 1
ATOM 2070 C CA . SER B 1 111 ? -2.783 -3.674 16.406 1 98.38 111 SER B CA 1
ATOM 2071 C C . SER B 1 111 ? -2.211 -2.377 16.969 1 98.38 111 SER B C 1
ATOM 2073 O O . SER B 1 111 ? -2.906 -1.64 17.672 1 98.38 111 SER B O 1
ATOM 2075 N N . THR B 1 112 ? -0.967 -2.047 16.656 1 98.5 112 THR B N 1
ATOM 2076 C CA . THR B 1 112 ? -0.336 -0.819 17.125 1 98.5 112 THR B CA 1
ATOM 2077 C C . THR B 1 112 ? -1.005 0.404 16.516 1 98.5 112 THR B C 1
ATOM 2079 O O . THR B 1 112 ? -1.242 1.401 17.188 1 98.5 112 THR B O 1
ATOM 2082 N N . TRP B 1 113 ? -1.314 0.323 15.25 1 98.62 113 TRP B N 1
ATOM 2083 C CA . TRP B 1 113 ? -2.002 1.421 14.578 1 98.62 113 TRP B CA 1
ATOM 2084 C C . TRP B 1 113 ? -3.309 1.76 15.289 1 98.62 113 TRP B C 1
ATOM 2086 O O . TRP B 1 113 ? -3.594 2.93 15.555 1 98.62 113 TRP B O 1
ATOM 2096 N N . ARG B 1 114 ? -4.102 0.734 15.555 1 98.56 114 ARG B N 1
ATOM 2097 C CA . ARG B 1 114 ? -5.406 0.927 16.188 1 98.56 114 ARG B CA 1
ATOM 2098 C C . ARG B 1 114 ? -5.266 1.548 17.562 1 98.56 114 ARG B C 1
ATOM 2100 O O . ARG B 1 114 ? -6.031 2.443 17.938 1 98.56 114 ARG B O 1
ATOM 2107 N N . LYS B 1 115 ? -4.348 1.028 18.281 1 98.31 115 LYS B N 1
ATOM 2108 C CA . LYS B 1 115 ? -4.098 1.56 19.609 1 98.31 115 LYS B CA 1
ATOM 2109 C C . LYS B 1 115 ? -3.74 3.043 19.562 1 98.31 115 LYS B C 1
ATOM 2111 O O . LYS B 1 115 ? -4.363 3.863 20.234 1 98.31 115 LYS B O 1
ATOM 2116 N N . GLU B 1 116 ? -2.748 3.422 18.75 1 97.69 116 GLU B N 1
ATOM 2117 C CA . GLU B 1 116 ? -2.252 4.793 18.672 1 97.69 116 GLU B CA 1
ATOM 2118 C C . GLU B 1 116 ? -3.309 5.73 18.094 1 97.69 116 GLU B C 1
ATOM 2120 O O . GLU B 1 116 ? -3.482 6.852 18.578 1 97.69 116 GLU B O 1
ATOM 2125 N N . HIS B 1 117 ? -4.023 5.289 17.125 1 98.31 117 HIS B N 1
ATOM 2126 C CA . HIS B 1 117 ? -4.996 6.16 16.469 1 98.31 117 HIS B CA 1
ATOM 2127 C C . HIS B 1 117 ? -6.266 6.285 17.312 1 98.31 117 HIS B C 1
ATOM 2129 O O . HIS B 1 117 ? -6.961 7.305 17.25 1 98.31 117 HIS B O 1
ATOM 2135 N N . ARG B 1 118 ? -6.59 5.234 18.031 1 98.56 118 ARG B N 1
ATOM 2136 C CA . ARG B 1 118 ? -7.699 5.379 18.969 1 98.56 118 ARG B CA 1
ATOM 2137 C C . ARG B 1 118 ? -7.422 6.496 19.969 1 98.56 118 ARG B C 1
ATOM 2139 O O . ARG B 1 118 ? -8.289 7.34 20.219 1 98.56 118 ARG B O 1
ATOM 2146 N N . ALA B 1 119 ? -6.258 6.465 20.578 1 97.94 119 ALA B N 1
ATOM 2147 C CA . ALA B 1 119 ? -5.879 7.516 21.516 1 97.94 119 ALA B CA 1
ATOM 2148 C C . ALA B 1 119 ? -5.902 8.883 20.844 1 97.94 119 ALA B C 1
ATOM 2150 O O . ALA B 1 119 ? -6.453 9.844 21.391 1 97.94 119 ALA B O 1
ATOM 2151 N N . PHE B 1 120 ? -5.297 9.008 19.703 1 97.69 120 PHE B N 1
ATOM 2152 C CA . PHE B 1 120 ? -5.199 10.25 18.953 1 97.69 120 PHE B CA 1
ATOM 2153 C C . PHE B 1 120 ? -6.582 10.797 18.625 1 97.69 120 PHE B C 1
ATOM 2155 O O . PHE B 1 120 ? -6.887 11.953 18.922 1 97.69 120 PHE B O 1
ATOM 2162 N N . PHE B 1 121 ? -7.445 9.953 18.016 1 98.25 121 PHE B N 1
ATOM 2163 C CA . PHE B 1 121 ? -8.766 10.398 17.578 1 98.25 121 PHE B CA 1
ATOM 2164 C C . PHE B 1 121 ? -9.648 10.703 18.781 1 98.25 121 PHE B C 1
ATOM 2166 O O . PHE B 1 121 ? -10.477 11.617 18.734 1 98.25 121 PHE B O 1
ATOM 2173 N N . THR B 1 122 ? -9.523 9.867 19.828 1 98.5 122 THR B N 1
ATOM 2174 C CA . THR B 1 122 ? -10.297 10.172 21.031 1 98.5 122 THR B CA 1
ATOM 2175 C C . THR B 1 122 ? -10.016 11.594 21.5 1 98.5 122 THR B C 1
ATOM 2177 O O . THR B 1 122 ? -10.945 12.344 21.797 1 98.5 122 THR B O 1
ATOM 2180 N N . ARG B 1 123 ? -8.789 11.938 21.578 1 97.88 123 ARG B N 1
ATOM 2181 C CA . ARG B 1 123 ? -8.391 13.281 22 1 97.88 123 ARG B CA 1
ATOM 2182 C C . ARG B 1 123 ? -8.898 14.336 21.031 1 97.88 123 ARG B C 1
ATOM 2184 O O . ARG B 1 123 ? -9.5 15.328 21.4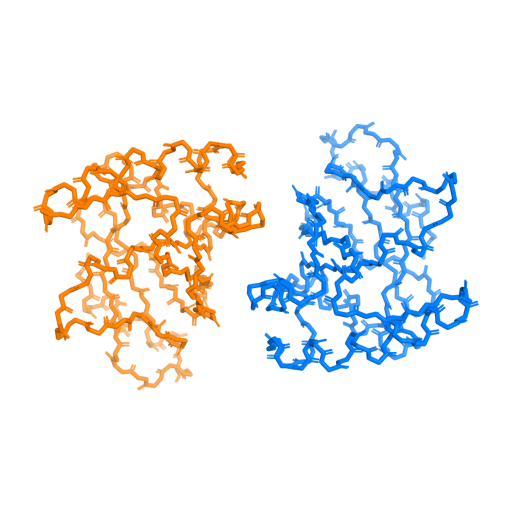38 1 97.88 123 ARG B O 1
ATOM 2191 N N . GLU B 1 124 ? -8.625 14.18 19.703 1 97.31 124 GLU B N 1
ATOM 2192 C CA . GLU B 1 124 ? -8.992 15.172 18.703 1 97.31 124 GLU B CA 1
ATOM 2193 C C . GLU B 1 124 ? -10.508 15.359 18.641 1 97.31 124 GLU B C 1
ATOM 2195 O O . GLU B 1 124 ? -10.992 16.484 18.453 1 97.31 124 GLU B O 1
ATOM 2200 N N . TYR B 1 125 ? -11.234 14.258 18.719 1 98.19 125 TYR B N 1
ATOM 2201 C CA . TYR B 1 125 ? -12.688 14.352 18.703 1 98.19 125 TYR B CA 1
ATOM 2202 C C . TYR B 1 125 ? -13.195 15.086 19.938 1 98.19 125 TYR B C 1
ATOM 2204 O O . TYR B 1 125 ? -14.141 15.875 19.859 1 98.19 125 TYR B O 1
ATOM 2212 N N . GLN B 1 126 ? -12.617 14.805 21.047 1 98.12 126 GLN B N 1
ATOM 2213 C CA . GLN B 1 126 ? -12.992 15.516 22.266 1 98.12 126 GLN B CA 1
ATOM 2214 C C . GLN B 1 126 ? -12.781 17.016 22.109 1 98.12 126 GLN B C 1
ATOM 2216 O O . GLN B 1 126 ? -13.656 17.812 22.469 1 98.12 126 GLN B O 1
ATOM 2221 N N . VAL B 1 127 ? -11.633 17.391 21.594 1 97.31 127 VAL B N 1
ATOM 2222 C CA . VAL B 1 127 ? -11.32 18.797 21.359 1 97.31 127 VAL B CA 1
ATOM 2223 C C . VAL B 1 127 ? -12.383 19.422 20.453 1 97.31 127 VAL B C 1
ATOM 2225 O O . VAL B 1 127 ? -12.758 20.578 20.625 1 97.31 127 VAL B O 1
ATOM 2228 N N . ALA B 1 128 ? -12.875 18.703 19.516 1 96.94 128 ALA B N 1
ATOM 2229 C CA . ALA B 1 128 ? -13.883 19.156 18.562 1 96.94 128 ALA B CA 1
ATOM 2230 C C . ALA B 1 128 ? -15.289 19 19.141 1 96.94 128 ALA B C 1
ATOM 2232 O O . ALA B 1 128 ? -16.281 19.188 18.422 1 96.94 128 ALA B O 1
ATOM 2233 N N . GLU B 1 129 ? -15.391 18.547 20.391 1 97.5 129 GLU B N 1
ATOM 2234 C CA . GLU B 1 129 ? -16.656 18.344 21.094 1 97.5 129 GLU B CA 1
ATOM 2235 C C . GLU B 1 129 ? -17.484 17.25 20.422 1 97.5 129 GLU B C 1
ATOM 2237 O O . GLU B 1 129 ? -18.703 17.375 20.266 1 97.5 129 GLU B O 1
ATOM 2242 N N . GLN B 1 130 ? -16.875 16.359 19.922 1 97.75 130 GLN B N 1
ATOM 2243 C CA . GLN B 1 130 ? -17.469 15.141 19.359 1 97.75 130 GLN B CA 1
ATOM 2244 C C . GLN B 1 130 ? -16.953 13.906 20.094 1 97.75 130 GLN B C 1
ATOM 2246 O O . GLN B 1 130 ? -16.094 14.008 20.969 1 97.75 130 GLN B O 1
ATOM 2251 N N . THR B 1 131 ? -17.609 12.789 19.828 1 98.12 131 THR B N 1
ATOM 2252 C CA . THR B 1 131 ? -17.234 11.555 20.5 1 98.12 131 THR B CA 1
ATOM 2253 C C . THR B 1 131 ? -16.672 10.539 19.5 1 98.12 131 THR B C 1
ATOM 2255 O O . THR B 1 131 ? -17.281 10.281 18.453 1 98.12 131 THR B O 1
ATOM 2258 N N . PHE B 1 132 ? -15.508 10.07 19.859 1 98.5 132 PHE B N 1
ATOM 2259 C CA . PHE B 1 132 ? -14.906 9.008 19.062 1 98.5 132 PHE B CA 1
ATOM 2260 C C . PHE B 1 132 ? -15.672 7.699 19.234 1 98.5 132 PHE B C 1
ATOM 2262 O O . PHE B 1 132 ? -16.125 7.375 20.328 1 98.5 132 PHE B O 1
ATOM 2269 N N . ASN B 1 133 ? -15.867 6.984 18.141 1 98.5 133 ASN B N 1
ATOM 2270 C CA . ASN B 1 133 ? -16.328 5.602 18.125 1 98.5 133 ASN B CA 1
ATOM 2271 C C . ASN B 1 133 ? -15.719 4.812 16.984 1 98.5 133 ASN B C 1
ATOM 2273 O O . ASN B 1 133 ? -15.086 5.387 16.094 1 98.5 133 ASN B O 1
ATOM 2277 N N . ASP B 1 134 ? -15.852 3.576 16.953 1 98.5 134 ASP B N 1
ATOM 2278 C CA . ASP B 1 134 ? -15.141 2.693 16.047 1 98.5 134 ASP B CA 1
ATOM 2279 C C . ASP B 1 134 ? -15.68 2.828 14.617 1 98.5 134 ASP B C 1
ATOM 2281 O O . ASP B 1 134 ? -15.148 2.225 13.688 1 98.5 134 ASP B O 1
ATOM 2285 N N . GLN B 1 135 ? -16.641 3.623 14.469 1 98.44 135 GLN B N 1
ATOM 2286 C CA . GLN B 1 135 ? -17.281 3.742 13.164 1 98.44 135 GLN B CA 1
ATOM 2287 C C . GLN B 1 135 ? -17 5.098 12.531 1 98.44 135 GLN B C 1
ATOM 2289 O O . GLN B 1 135 ? -17.531 5.422 11.469 1 98.44 135 GLN B O 1
ATOM 2294 N N . ILE B 1 136 ? -16.25 5.883 13.211 1 98.69 136 ILE B N 1
ATOM 2295 C CA . ILE B 1 136 ? -15.961 7.188 12.625 1 98.69 136 ILE B CA 1
ATOM 2296 C C . ILE B 1 136 ? -15.359 7.004 11.234 1 98.69 136 ILE B C 1
ATOM 2298 O O . ILE B 1 136 ? -14.602 6.059 10.992 1 98.69 136 ILE B O 1
ATOM 2302 N N . PRO B 1 137 ? -15.695 7.895 10.352 1 98.75 137 PRO B N 1
ATOM 2303 C CA . PRO B 1 137 ? -15.102 7.828 9.016 1 98.75 137 PRO B CA 1
ATOM 2304 C C . PRO B 1 137 ? -13.656 8.312 8.984 1 98.75 137 PRO B C 1
ATOM 2306 O O . PRO B 1 137 ? -13.383 9.477 9.289 1 98.75 137 PRO B O 1
ATOM 2309 N N . CYS B 1 138 ? -12.812 7.434 8.625 1 98.81 138 CYS B N 1
ATOM 2310 C CA . CYS B 1 138 ? -11.398 7.75 8.445 1 98.81 138 CYS B CA 1
ATOM 2311 C C . CYS B 1 138 ? -11.094 8.078 6.988 1 98.81 138 CYS B C 1
ATOM 2313 O O . CYS B 1 138 ? -11.438 7.312 6.09 1 98.81 138 CYS B O 1
ATOM 2315 N N . PHE B 1 139 ? -10.539 9.227 6.746 1 98.81 139 PHE B N 1
ATOM 2316 C CA . PHE B 1 139 ? -10.039 9.602 5.426 1 98.81 139 PHE B CA 1
ATOM 2317 C C . PHE B 1 139 ? -8.609 9.109 5.23 1 98.81 139 PHE B C 1
ATOM 2319 O O . PHE B 1 139 ? -7.676 9.672 5.809 1 98.81 139 PHE B O 1
ATOM 2326 N N . CYS B 1 140 ? -8.461 8.062 4.406 1 98.88 140 CYS B N 1
ATOM 2327 C CA . CYS B 1 140 ? -7.172 7.41 4.184 1 98.88 140 CYS B CA 1
ATOM 2328 C C . CYS B 1 140 ? -6.547 7.871 2.873 1 98.88 140 CYS B C 1
ATOM 2330 O O . CYS B 1 140 ? -7.23 7.941 1.849 1 98.88 140 CYS B O 1
ATOM 2332 N N . GLU B 1 141 ? -5.324 8.227 2.918 1 98.94 141 GLU B N 1
ATOM 2333 C CA . GLU B 1 141 ? -4.547 8.625 1.751 1 98.94 141 GLU B CA 1
ATOM 2334 C C . GLU B 1 141 ? -3.352 7.699 1.541 1 98.94 141 GLU B C 1
ATOM 2336 O O . GLU B 1 141 ? -2.697 7.293 2.504 1 98.94 141 GLU B O 1
ATOM 2341 N N . VAL B 1 142 ? -3.102 7.336 0.32 1 98.94 142 VAL B N 1
ATOM 2342 C CA . VAL B 1 142 ? -1.846 6.738 -0.118 1 98.94 142 VAL B CA 1
ATOM 2343 C C . VAL B 1 142 ? -1.09 7.719 -1.012 1 98.94 142 VAL B C 1
ATOM 2345 O O . VAL B 1 142 ? -1.686 8.367 -1.876 1 98.94 142 VAL B O 1
ATOM 2348 N N . PHE B 1 143 ? 0.203 7.879 -0.746 1 98.94 143 PHE B N 1
ATOM 2349 C CA . PHE B 1 143 ? 1.002 8.812 -1.53 1 98.94 143 PHE B CA 1
ATOM 2350 C C . PHE B 1 143 ? 2.363 8.211 -1.865 1 98.94 143 PHE B C 1
ATOM 2352 O O . PHE B 1 143 ? 2.758 7.199 -1.288 1 98.94 143 PHE B O 1
ATOM 2359 N N . GLU B 1 144 ? 3.045 8.781 -2.818 1 98.56 144 GLU B N 1
ATOM 2360 C CA . GLU B 1 144 ? 4.406 8.406 -3.193 1 98.56 144 GLU B CA 1
ATOM 2361 C C . GLU B 1 144 ? 5.344 9.609 -3.146 1 98.56 144 GLU B C 1
ATOM 2363 O O . GLU B 1 144 ? 4.953 10.719 -3.502 1 98.56 144 GLU B O 1
ATOM 2368 N N . VAL B 1 145 ? 6.535 9.406 -2.719 1 98.56 145 VAL B N 1
ATOM 2369 C CA . VAL B 1 145 ? 7.562 10.438 -2.828 1 98.56 145 VAL B CA 1
ATOM 2370 C C . VAL B 1 145 ? 7.902 10.672 -4.297 1 98.56 145 VAL B C 1
ATOM 2372 O O . VAL B 1 145 ? 8.039 9.719 -5.07 1 98.56 145 VAL B O 1
ATOM 2375 N N . VAL B 1 146 ? 7.941 11.875 -4.66 1 98.25 146 VAL B N 1
ATOM 2376 C CA . VAL B 1 146 ? 8.328 12.242 -6.023 1 98.25 146 VAL B CA 1
ATOM 2377 C C . VAL B 1 146 ? 9.836 12.461 -6.094 1 98.25 146 VAL B C 1
ATOM 2379 O O . VAL B 1 146 ? 10.375 13.312 -5.383 1 98.25 146 VAL B O 1
ATOM 2382 N N . ARG B 1 147 ? 10.477 11.75 -6.879 1 92.81 147 ARG B N 1
ATOM 2383 C CA . ARG B 1 147 ? 11.93 11.812 -6.918 1 92.81 147 ARG B CA 1
ATOM 2384 C C . ARG B 1 147 ? 12.414 12.492 -8.195 1 92.81 147 ARG B C 1
ATOM 2386 O O . ARG B 1 147 ? 11.734 12.445 -9.227 1 92.81 147 ARG B O 1
#

Nearest PDB structures (foldseek):
  3s9x-assembly1_A  TM=9.079E-01  e=3.913E-15  Vibrio cholerae TMA 21
  1t62-assembly1_A  TM=9.183E-01  e=1.198E-14  Enterococcus faecalis V583
  1t62-assembly1_B  TM=9.225E-01  e=2.470E-14  Enterococcus faecalis V583
  2gks-assembly1_B  TM=3.474E-01  e=1.059E-01  Aquifex aeolicus
  3c0k-assembly1_B  TM=4.624E-01  e=2.046E+00  Escherichia coli K-12

pLDDT: mean 97.65, std 2.02, range [86.62, 98.94]

Organism: Levilactobacillus brevis (strain ATCC 367 / BCRC 12310 / CIP 105137 / JCM 1170 / LMG 11437 / NCIMB 947 / NCTC 947) (NCBI:txid387344)

Foldseek 3Di:
DAPQVVLVVVCVVVVVDDDPAAAEDFDDDAQVVRQVLLVCQLVQQQFKDKDFPVLDDPPRDDDDAQHKYFYAHSVNHTRFIKGWHDKDKFFQLPDDLVLLRNNRPDPSGPVVVSVVVVVVCQVSCVVVVHHDDRGGIMIMIGIHTDD/DAPQVVLVVVCVVVVVDDDPAAAEDFDDDAQVVRQVLLVCQLVQQQFKDKDFPVLDDPPRDDDDAQHKYFYAHSVNHTRFIKGWHDKDKFFQLPDDLVLLRNNRPDPSGPVVVSVVVVVVCQVSCVVVVHHDDRGGIMIMIGIHTDD

Radius of gyration: 20.79 Å; Cα contacts (8 Å, |Δi|>4): 514; chains: 2; bounding box: 45×58×45 Å

InterPro domains:
  IPR007374 ASCH domain [PF04266] (37-146)
  IPR007374 ASCH domain [SM01022] (25-147)
  IPR009326 Protein of unknown function DUF984 [PIRSF021320] (1-146)
  IPR009326 Protein of unknown function DUF984 [PTHR39203] (11-146)
  IPR009326 Protein of unknown function DUF984 [cd06553] (22-146)
  IPR015947 PUA-like superfamily [SSF88697] (2-147)

Sequence (294 aa):
MDVKTYWQHFKAHHPEITTDHYDAYAFGSSDATADLLAHLVKIGQKTATTSGVELYEADEPFPFVGEYNIILDAQGNPVCVTQTKVTETVPFDQVSQEHAYHEGEDDRTLSTWRKEHRAFFTREYQVAEQTFNDQIPCFCEVFEVVRMDVKTYWQHFKAHHPEITTDHYDAYAFGSSDATADLLAHLVKIGQKTATTSGVELYEADEPFPFVGEYNIILDAQGNPVCVTQTKVTETVPFDQVSQEHAYHEGEDDRTLSTWRKEHRAFFTREYQVAEQTFNDQIPCFCEVFEVVR